Protein AF-A0A7S2WAG0-F1 (afdb_monomer_lite)

Radius of gyration: 25.62 Å; chains: 1; bounding box: 73×58×68 Å

Secondary structure (DSSP, 8-state):
------------PEEEETTS---PPP---------------PPPPPPPPPPP--------------------HHHHHHHHHHHHHHHHHHGGGTSTTSHHHHHHHHHHHHHHHHHH---TTSHHHHHHHHHHT-TTS----EEETTEEEEEE--SS-SS-EEEEE-HHHHHTSS--PEEEEEHHHHHHHHT--EEEEEEEE--SSSHHHHTEEEEEEEETT-S-EEEEEEETTTTEEPPGGGT--EEEEES-EEEEEETTEEEEE---STTSB-TTSSB-

Organism: NCBI:txid1034831

InterPro domains:
  IPR004106 Peptidase S9, N-terminal domain superfamily [SSF50993] (89-276)
  IPR023302 Peptidase S9A, N-terminal domain [PF02897] (90-236)
  IPR029058 Alpha/Beta hydrolase fold [G3DSA:3.40.50.1820] (90-135)
  IPR051167 Prolyl oligopeptidase and macrocyclase [PTHR42881] (88-278)

Sequence (280 aa):
SGTMRLLQASLVFQAVRRGAPLVARAQERTRRGWGSLPTAAGCAVLSAAALTYPGSGATSLAAGASSDGDRSEGDKRKLREGWMQRQGEHSWLEDVLGDRALSWVKSENSRTTSALGNPEGTPLYNRILSILTSKDKIPHIRKIGEKYYNFWQDETNPRGLIRRCTLESYRVGHPDWETVLDLDALGKAEGESWVYKGQVNLDDGTPEGQNRTLLLLSRGGADATVAREFNYASNSFIKPESGGFVVPEAKTRVTWRDKDTLVLGTDMGNGTLTDSGTYA

Structure (mmCIF, N/CA/C/O backbone):
data_AF-A0A7S2WAG0-F1
#
_entry.id   AF-A0A7S2WAG0-F1
#
loop_
_atom_site.group_PDB
_atom_site.id
_atom_site.type_symbol
_atom_site.label_atom_id
_atom_site.label_alt_id
_atom_site.label_comp_id
_atom_site.label_asym_id
_atom_site.label_entity_id
_atom_site.label_seq_id
_atom_site.pdbx_PDB_ins_code
_atom_site.Cartn_x
_atom_site.Cartn_y
_atom_site.Cartn_z
_atom_site.occupancy
_atom_site.B_iso_or_equiv
_atom_site.auth_seq_id
_atom_site.auth_comp_id
_atom_site.auth_asym_id
_atom_site.auth_atom_id
_atom_site.pdbx_PDB_model_num
ATOM 1 N N . SER A 1 1 ? -46.582 -4.475 -31.302 1.00 34.03 1 SER A N 1
ATOM 2 C CA . SER A 1 1 ? -46.279 -4.563 -29.863 1.00 34.03 1 SER A CA 1
ATOM 3 C C . SER A 1 1 ? -44.960 -5.302 -29.719 1.00 34.03 1 SER A C 1
ATOM 5 O O . SER A 1 1 ? -44.943 -6.521 -29.807 1.00 34.03 1 SER A O 1
ATOM 7 N N . GLY A 1 2 ? -43.843 -4.572 -29.702 1.00 29.59 2 GLY A N 1
ATOM 8 C CA . GLY A 1 2 ? -42.493 -5.138 -29.703 1.00 29.59 2 GLY A CA 1
ATOM 9 C C . GLY A 1 2 ? -41.694 -4.481 -28.593 1.00 29.59 2 GLY A C 1
ATOM 10 O O . GLY A 1 2 ? -41.314 -3.321 -28.703 1.00 29.59 2 GLY A O 1
ATOM 11 N N . THR A 1 3 ? -41.542 -5.199 -27.490 1.00 30.30 3 THR A N 1
ATOM 12 C CA . THR A 1 3 ? -40.913 -4.744 -26.254 1.00 30.30 3 THR A CA 1
ATOM 13 C C . THR A 1 3 ? -39.414 -4.555 -26.487 1.00 30.30 3 THR A C 1
ATOM 15 O O . THR A 1 3 ? -38.673 -5.524 -26.639 1.00 30.30 3 THR A O 1
ATOM 18 N N . MET A 1 4 ? -38.964 -3.301 -26.536 1.00 26.08 4 MET A N 1
ATOM 19 C CA . MET A 1 4 ? -37.550 -2.944 -26.612 1.00 26.08 4 MET A CA 1
ATOM 20 C C . MET A 1 4 ? -36.905 -3.263 -25.256 1.00 26.08 4 MET A C 1
ATOM 22 O O . MET A 1 4 ? -37.126 -2.559 -24.272 1.00 26.08 4 MET A O 1
ATOM 26 N N . ARG A 1 5 ? -36.158 -4.371 -25.172 1.00 29.83 5 ARG A N 1
ATOM 27 C CA . ARG A 1 5 ? -35.322 -4.675 -24.003 1.00 29.83 5 ARG A CA 1
ATOM 28 C C . ARG A 1 5 ? -34.149 -3.698 -23.993 1.00 29.83 5 ARG A C 1
ATOM 30 O O . ARG A 1 5 ? -33.213 -3.842 -24.771 1.00 29.83 5 ARG A O 1
ATOM 37 N N . LEU A 1 6 ? -34.221 -2.706 -23.111 1.00 28.30 6 LEU A N 1
ATOM 38 C CA . LEU A 1 6 ? -33.071 -1.918 -22.681 1.00 28.30 6 LEU A CA 1
ATOM 39 C C . LEU A 1 6 ? -32.036 -2.871 -22.067 1.00 28.30 6 LEU A C 1
ATOM 41 O O . LEU A 1 6 ? -32.306 -3.509 -21.051 1.00 28.30 6 LEU A O 1
ATOM 45 N N . LEU A 1 7 ? -30.860 -2.974 -22.688 1.00 29.36 7 LEU A N 1
ATOM 46 C CA . LEU A 1 7 ? -29.660 -3.508 -22.047 1.00 29.36 7 LEU A CA 1
ATOM 47 C C . LEU A 1 7 ? -29.258 -2.515 -20.949 1.00 29.36 7 LEU A C 1
ATOM 49 O O . LEU A 1 7 ? -28.539 -1.551 -21.197 1.00 29.36 7 LEU A O 1
ATOM 53 N N . GLN A 1 8 ? -29.774 -2.715 -19.737 1.00 27.09 8 GLN A N 1
ATOM 54 C CA . GLN A 1 8 ? -29.157 -2.139 -18.549 1.00 27.09 8 GLN A CA 1
ATOM 55 C C . GLN A 1 8 ? -27.794 -2.814 -18.384 1.00 27.09 8 GLN A C 1
ATOM 57 O O . GLN A 1 8 ? -27.724 -3.994 -18.045 1.00 27.09 8 GLN A O 1
ATOM 62 N N . ALA A 1 9 ? -26.711 -2.072 -18.610 1.00 31.94 9 ALA A N 1
ATOM 63 C CA . ALA A 1 9 ? -25.443 -2.379 -17.967 1.00 31.94 9 ALA A CA 1
ATOM 64 C C . ALA A 1 9 ? -25.656 -2.144 -16.464 1.00 31.94 9 ALA A C 1
ATOM 66 O O . ALA A 1 9 ? -25.599 -1.019 -15.970 1.00 31.94 9 ALA A O 1
ATOM 67 N N . SER A 1 10 ? -26.071 -3.189 -15.753 1.00 34.41 10 SER A N 1
ATOM 68 C CA . SER A 1 10 ? -26.156 -3.162 -14.301 1.00 34.41 10 SER A CA 1
ATOM 69 C C . SER A 1 10 ? -24.733 -3.207 -13.756 1.00 34.41 10 SER A C 1
ATOM 71 O O . SER A 1 10 ? -24.088 -4.242 -13.886 1.00 34.41 10 SER A O 1
ATOM 73 N N . LEU A 1 11 ? -24.260 -2.121 -13.131 1.00 43.62 11 LEU A N 1
ATOM 74 C CA . LEU A 1 11 ? -23.075 -2.187 -12.273 1.00 43.62 11 LEU A CA 1
ATOM 75 C C . LEU A 1 11 ? -23.330 -3.260 -11.209 1.00 43.62 11 LEU A C 1
ATOM 77 O O . LEU A 1 11 ? -24.197 -3.092 -10.343 1.00 43.62 11 LEU A O 1
ATOM 81 N N . VAL A 1 12 ? -22.599 -4.369 -11.274 1.00 55.50 12 VAL A N 1
ATOM 82 C CA . VAL A 1 12 ? -22.728 -5.452 -10.295 1.00 55.50 12 VAL A CA 1
ATOM 83 C C . VAL A 1 12 ? -21.828 -5.125 -9.107 1.00 55.50 12 VAL A C 1
ATOM 85 O O . VAL A 1 12 ? -20.688 -5.570 -9.020 1.00 55.50 12 VAL A O 1
ATOM 88 N N . PHE A 1 13 ? -22.337 -4.320 -8.175 1.00 64.31 13 PHE A N 1
ATOM 89 C CA . PHE A 1 13 ? -21.729 -4.191 -6.852 1.00 64.31 13 PHE A CA 1
ATOM 90 C C . PHE A 1 13 ? -22.223 -5.316 -5.947 1.00 64.31 13 PHE A C 1
ATOM 92 O O . PHE A 1 13 ? -23.428 -5.469 -5.734 1.00 64.31 13 PHE A O 1
ATOM 99 N N . GLN A 1 14 ? -21.299 -6.078 -5.366 1.00 77.88 14 GLN A N 1
ATOM 100 C CA . GLN A 1 14 ? -21.629 -7.102 -4.383 1.00 77.88 14 GLN A CA 1
ATOM 101 C C . GLN A 1 14 ? -21.400 -6.576 -2.968 1.00 77.88 14 GLN A C 1
ATOM 103 O O . GLN A 1 14 ? -20.334 -6.049 -2.651 1.00 77.88 14 GLN A O 1
ATOM 108 N N . ALA A 1 15 ? -22.393 -6.768 -2.100 1.00 85.19 15 ALA A N 1
ATOM 109 C CA . ALA A 1 15 ? -22.209 -6.632 -0.664 1.00 85.19 15 ALA A CA 1
ATOM 110 C C . ALA A 1 15 ? -21.674 -7.954 -0.096 1.00 85.19 15 ALA A C 1
ATOM 112 O O . ALA A 1 15 ? -22.325 -8.993 -0.226 1.00 85.19 15 ALA A O 1
ATOM 113 N N . VAL A 1 16 ? -20.509 -7.923 0.543 1.00 86.50 16 VAL A N 1
ATOM 114 C CA . VAL A 1 16 ? -19.889 -9.088 1.177 1.00 86.50 16 VAL A CA 1
ATOM 115 C C . VAL A 1 16 ? -19.847 -8.884 2.675 1.00 86.50 16 VAL A C 1
ATOM 117 O O . VAL A 1 16 ? -19.268 -7.915 3.162 1.00 86.50 16 VAL A O 1
ATOM 120 N N . ARG A 1 17 ? -20.470 -9.813 3.401 1.00 88.31 17 ARG A N 1
ATOM 121 C CA . ARG A 1 17 ? -20.479 -9.811 4.861 1.00 88.31 17 ARG A CA 1
ATOM 122 C C . ARG A 1 17 ? -19.249 -10.503 5.429 1.00 88.31 17 ARG A C 1
ATOM 124 O O . ARG A 1 17 ? -18.710 -11.435 4.835 1.00 88.31 17 ARG A O 1
ATOM 131 N N . ARG A 1 18 ? -18.843 -10.074 6.615 1.00 89.06 18 ARG A N 1
ATOM 132 C CA . ARG A 1 18 ? -17.763 -10.668 7.392 1.00 89.06 18 ARG A CA 1
ATOM 133 C C . ARG A 1 18 ? -18.031 -12.155 7.625 1.00 89.06 18 ARG A C 1
ATOM 135 O O . ARG A 1 18 ? -19.150 -12.544 7.952 1.00 89.06 18 ARG A O 1
ATOM 142 N N . GLY A 1 19 ? -17.007 -12.979 7.422 1.00 79.06 19 GLY A N 1
ATOM 143 C CA . GLY A 1 19 ? -17.105 -14.438 7.530 1.00 79.06 19 GLY A CA 1
ATOM 144 C C . GLY A 1 19 ? -17.792 -15.133 6.347 1.00 79.06 19 GLY A C 1
ATOM 145 O O . GLY A 1 19 ? -17.765 -16.359 6.283 1.00 79.06 19 GLY A O 1
ATOM 146 N N . ALA A 1 20 ? -18.370 -14.395 5.392 1.00 77.06 20 ALA A N 1
ATOM 147 C CA . ALA A 1 20 ? -18.815 -14.987 4.136 1.00 77.06 20 ALA A CA 1
ATOM 148 C C . ALA A 1 20 ? -17.607 -15.214 3.208 1.00 77.06 20 ALA A C 1
ATOM 150 O O . ALA A 1 20 ? -16.701 -14.376 3.167 1.00 77.06 20 ALA A O 1
ATOM 151 N N . PRO A 1 21 ? -17.583 -16.312 2.433 1.00 66.12 21 PRO A N 1
ATOM 152 C CA . PRO A 1 21 ? -16.543 -16.516 1.438 1.00 66.12 21 PRO A CA 1
ATOM 153 C C . PRO A 1 21 ? -16.622 -15.416 0.375 1.00 66.12 21 PRO A C 1
ATOM 155 O O . PRO A 1 21 ? -17.681 -15.158 -0.203 1.00 66.12 21 PRO A O 1
ATOM 158 N N . LEU A 1 22 ? -15.488 -14.772 0.104 1.00 64.50 22 LEU A N 1
ATOM 159 C CA . LEU A 1 22 ? -15.350 -13.866 -1.030 1.00 64.50 22 LEU A CA 1
ATOM 160 C C . LEU A 1 22 ? -15.348 -14.702 -2.310 1.00 64.50 22 LEU A C 1
ATOM 162 O O . LEU A 1 22 ? -14.379 -15.396 -2.604 1.00 64.50 22 LEU A O 1
ATOM 166 N N . VAL A 1 23 ? -16.430 -14.625 -3.085 1.00 52.06 23 VAL A N 1
ATOM 167 C CA . VAL A 1 23 ? -16.501 -15.212 -4.433 1.00 52.06 23 VAL A CA 1
ATOM 168 C C . VAL A 1 23 ? -15.834 -14.256 -5.427 1.00 52.06 23 VAL A C 1
ATOM 170 O O . VAL A 1 23 ? -16.432 -13.849 -6.409 1.00 52.06 23 VAL A O 1
ATOM 173 N N . ALA A 1 24 ? -14.601 -13.842 -5.149 1.00 49.69 24 ALA A N 1
ATOM 174 C CA . ALA A 1 24 ? -13.773 -13.140 -6.118 1.00 49.69 24 ALA A CA 1
ATOM 175 C C . ALA A 1 24 ? -12.804 -14.174 -6.685 1.00 49.69 24 ALA A C 1
ATOM 177 O O . ALA A 1 24 ? -12.007 -14.752 -5.939 1.00 49.69 24 ALA A O 1
ATOM 178 N N . ARG A 1 25 ? -12.884 -14.460 -7.989 1.00 43.75 25 ARG A N 1
ATOM 179 C CA . ARG A 1 25 ? -11.814 -15.234 -8.617 1.00 43.75 25 ARG A CA 1
ATOM 180 C C . ARG A 1 25 ? -10.606 -14.315 -8.704 1.00 43.75 25 ARG A C 1
ATOM 182 O O . ARG A 1 25 ? -10.672 -13.264 -9.331 1.00 43.75 25 ARG A O 1
ATOM 189 N N . ALA A 1 26 ? -9.509 -14.720 -8.068 1.00 38.25 26 ALA A N 1
ATOM 190 C CA . ALA A 1 26 ? -8.208 -14.155 -8.387 1.00 38.25 26 ALA A CA 1
ATOM 191 C C . ALA A 1 26 ? -8.020 -14.235 -9.909 1.00 38.25 26 ALA A C 1
ATOM 193 O O . ALA A 1 26 ? -8.425 -15.233 -10.518 1.00 38.25 26 ALA A O 1
ATOM 194 N N . GLN A 1 27 ? -7.409 -13.221 -10.525 1.00 40.91 27 GLN A N 1
ATOM 195 C CA . GLN A 1 27 ? -6.919 -13.363 -11.895 1.00 40.91 27 GLN A CA 1
ATOM 196 C C . GLN A 1 27 ? -5.794 -14.406 -11.909 1.00 40.91 27 GLN A C 1
ATOM 198 O O . GLN A 1 27 ? -4.607 -14.093 -11.889 1.00 40.91 27 GLN A O 1
ATOM 203 N N . GLU A 1 28 ? -6.166 -15.680 -11.924 1.00 31.55 28 GLU A N 1
ATOM 204 C CA . GLU A 1 28 ? -5.253 -16.786 -12.133 1.00 31.55 28 GLU A CA 1
ATOM 205 C C . GLU A 1 28 ? -4.832 -16.723 -13.604 1.00 31.55 28 GLU A C 1
ATOM 207 O O . GLU A 1 28 ? -5.572 -17.120 -14.507 1.00 31.55 28 GLU A O 1
ATOM 212 N N . ARG A 1 29 ? -3.643 -16.173 -13.883 1.00 39.31 29 ARG A N 1
ATOM 213 C CA . ARG A 1 29 ? -3.033 -16.289 -15.215 1.00 39.31 29 ARG A CA 1
ATOM 214 C C . ARG A 1 29 ? -2.616 -17.739 -15.443 1.00 39.31 29 ARG A C 1
ATOM 216 O O . ARG A 1 29 ? -1.447 -18.085 -15.333 1.00 39.31 29 ARG A O 1
ATOM 223 N N . THR A 1 30 ? -3.571 -18.584 -15.823 1.00 31.52 30 THR A N 1
ATOM 224 C CA . THR A 1 30 ? -3.296 -19.851 -16.502 1.00 31.52 30 THR A CA 1
ATOM 225 C C . THR A 1 30 ? -4.192 -20.049 -17.729 1.00 31.52 30 THR A C 1
ATOM 227 O O . THR A 1 30 ? -5.379 -20.347 -17.656 1.00 31.52 30 THR A O 1
ATOM 230 N N . ARG A 1 31 ? -3.539 -19.912 -18.893 1.00 37.34 31 ARG A N 1
ATOM 231 C CA . ARG A 1 31 ? -3.722 -20.689 -20.130 1.00 37.34 31 ARG A CA 1
ATOM 232 C C . ARG A 1 31 ? -5.159 -20.957 -20.597 1.00 37.34 31 ARG A C 1
ATOM 234 O O . ARG A 1 31 ? -5.594 -22.103 -20.560 1.00 37.34 31 ARG A O 1
ATOM 241 N N . ARG A 1 32 ? -5.824 -19.980 -21.219 1.00 28.66 32 ARG A N 1
ATOM 242 C CA . ARG A 1 32 ? -6.694 -20.263 -22.379 1.00 28.66 32 ARG A CA 1
ATOM 243 C C . ARG A 1 32 ? -6.529 -19.155 -23.405 1.00 28.66 32 ARG A C 1
ATOM 245 O O . ARG A 1 32 ? -6.807 -17.995 -23.122 1.00 28.66 32 ARG A O 1
ATOM 252 N N . GLY A 1 33 ? -5.995 -19.537 -24.565 1.00 27.92 33 GLY A N 1
ATOM 253 C CA . GLY A 1 33 ? -5.843 -18.655 -25.710 1.00 27.92 33 GLY A CA 1
ATOM 254 C C . GLY A 1 33 ? -7.185 -18.050 -26.096 1.00 27.92 33 GLY A C 1
ATOM 255 O O . GLY A 1 33 ? -8.224 -18.707 -25.995 1.00 27.92 33 GLY A O 1
ATOM 256 N N . TRP A 1 34 ? -7.146 -16.793 -26.521 1.00 27.44 34 TRP A N 1
ATOM 257 C CA . TRP A 1 34 ? -8.284 -16.140 -27.144 1.00 27.44 34 TRP A CA 1
ATOM 258 C C . TRP A 1 34 ? -8.527 -16.817 -28.492 1.00 27.44 34 TRP A C 1
ATOM 260 O O . TRP A 1 34 ? -7.907 -16.502 -29.503 1.00 27.44 34 TRP A O 1
ATOM 270 N N . GLY A 1 35 ? -9.384 -17.836 -28.463 1.00 25.11 35 GLY A N 1
ATOM 271 C CA . GLY A 1 35 ? -9.986 -18.409 -29.650 1.00 25.11 35 GLY A CA 1
ATOM 272 C C . GLY A 1 35 ? -10.915 -17.375 -30.269 1.00 25.11 35 GLY A C 1
ATOM 273 O O . GLY A 1 35 ? -11.775 -16.813 -29.594 1.00 25.11 35 GLY A O 1
ATOM 274 N N . SER A 1 36 ? -10.692 -17.128 -31.552 1.00 33.41 36 SER A N 1
ATOM 275 C CA . SER A 1 36 ? -11.548 -16.375 -32.461 1.00 33.41 36 SER A CA 1
ATOM 276 C C . SER A 1 36 ? -13.028 -16.741 -32.325 1.00 33.41 36 SER A C 1
ATOM 278 O O . SER A 1 36 ? -13.329 -17.916 -32.123 1.00 33.41 36 SER A O 1
ATOM 280 N N . LEU A 1 37 ? -13.925 -15.750 -32.491 1.00 26.42 37 LEU A N 1
ATOM 281 C CA . LEU A 1 37 ? -15.255 -15.815 -33.147 1.00 26.42 37 LEU A CA 1
ATOM 282 C C . LEU A 1 37 ? -16.000 -14.446 -33.030 1.00 26.42 37 LEU A C 1
ATOM 284 O O . LEU A 1 37 ? -15.500 -13.569 -32.331 1.00 26.42 37 LEU A O 1
ATOM 288 N N . PRO A 1 38 ? -17.071 -14.155 -33.809 1.00 29.88 38 PRO A N 1
ATOM 289 C CA . PRO A 1 38 ? -17.001 -13.282 -34.979 1.00 29.88 38 PRO A CA 1
ATOM 290 C C . PRO A 1 38 ? -17.773 -11.944 -34.861 1.00 29.88 38 PRO A C 1
ATOM 292 O O . PRO A 1 38 ? -18.520 -11.679 -33.929 1.00 29.88 38 PRO A O 1
ATOM 295 N N . THR A 1 39 ? -17.560 -11.129 -35.892 1.00 31.19 39 THR A N 1
ATOM 296 C CA . THR A 1 39 ? -18.168 -9.856 -36.322 1.00 31.19 39 THR A CA 1
ATOM 297 C C . THR A 1 39 ? -19.587 -9.453 -35.874 1.00 31.19 39 THR A C 1
ATOM 299 O O . THR A 1 39 ? -20.535 -10.221 -35.992 1.00 31.19 39 THR A O 1
ATOM 302 N N . ALA A 1 40 ? -19.688 -8.126 -35.674 1.00 30.09 40 ALA A N 1
ATOM 303 C CA . ALA A 1 40 ? -20.786 -7.193 -35.988 1.00 30.09 40 ALA A CA 1
ATOM 304 C C . ALA A 1 40 ? -21.857 -6.890 -34.918 1.00 30.09 40 ALA A C 1
ATOM 306 O O . ALA A 1 40 ? -22.806 -7.641 -34.733 1.00 30.09 40 ALA A O 1
ATOM 307 N N . ALA A 1 41 ? -21.793 -5.671 -34.363 1.00 26.47 41 ALA A N 1
ATOM 308 C CA . ALA A 1 41 ? -22.961 -4.837 -34.055 1.00 26.47 41 ALA A CA 1
ATOM 309 C C . ALA A 1 41 ? -22.527 -3.358 -33.971 1.00 26.47 41 ALA A C 1
ATOM 311 O O . ALA A 1 41 ? -21.591 -3.020 -33.252 1.00 26.47 41 ALA A O 1
ATOM 312 N N . GLY A 1 42 ? -23.159 -2.493 -34.769 1.00 25.92 42 GLY A N 1
ATOM 313 C CA . GLY A 1 42 ? -22.841 -1.068 -34.874 1.00 25.92 42 GLY A CA 1
ATOM 314 C C . GLY A 1 42 ? -23.320 -0.246 -33.674 1.00 25.92 42 GLY A C 1
ATOM 315 O O . GLY A 1 42 ? -24.411 -0.468 -33.153 1.00 25.92 42 GLY A O 1
ATOM 316 N N . CYS A 1 43 ? -22.516 0.740 -33.272 1.00 23.03 43 CYS A N 1
ATOM 317 C CA . CYS A 1 43 ? -22.883 1.750 -32.280 1.00 23.03 43 CYS A CA 1
ATOM 318 C C . CYS A 1 43 ? -23.691 2.880 -32.934 1.00 23.03 43 CYS A C 1
ATOM 320 O O . CYS A 1 43 ? -23.191 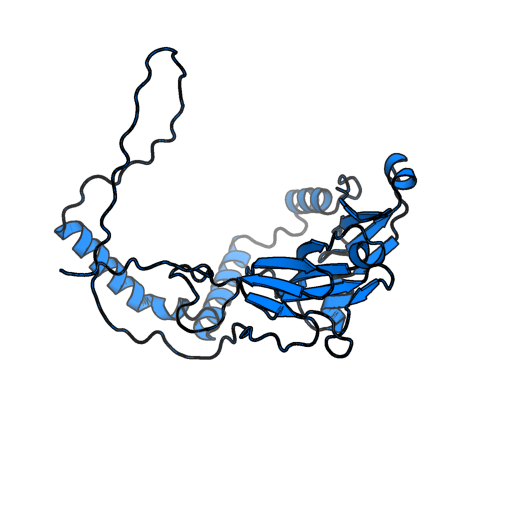3.575 -33.818 1.00 23.03 43 CYS A O 1
ATOM 322 N N . ALA A 1 44 ? -24.921 3.092 -32.464 1.00 24.73 44 ALA A N 1
ATOM 323 C CA . ALA A 1 44 ? -25.711 4.288 -32.740 1.00 24.73 44 ALA A CA 1
ATOM 324 C C . ALA A 1 44 ? -25.405 5.362 -31.681 1.00 24.73 44 ALA A C 1
ATOM 326 O O . ALA A 1 44 ? -25.494 5.098 -30.483 1.00 24.73 44 ALA A O 1
ATOM 327 N N . VAL A 1 45 ? -25.049 6.571 -32.120 1.00 27.05 45 VAL A N 1
ATOM 328 C CA . VAL A 1 45 ? -24.817 7.736 -31.251 1.00 27.05 45 VAL A CA 1
ATOM 329 C C . VAL A 1 45 ? -26.132 8.505 -31.095 1.00 27.05 45 VAL A C 1
ATOM 331 O O . VAL A 1 45 ? -26.717 8.942 -32.083 1.00 27.05 45 VAL A O 1
ATOM 334 N N . LEU A 1 46 ? -26.595 8.673 -29.854 1.00 23.34 46 LEU A N 1
ATOM 335 C CA . LEU A 1 46 ? -27.714 9.548 -29.489 1.00 23.34 46 LEU A CA 1
ATOM 336 C C . LEU A 1 46 ? -27.229 11.004 -29.405 1.00 23.34 46 LEU A C 1
ATOM 338 O O . LEU A 1 46 ? -26.336 11.322 -28.622 1.00 23.34 46 LEU A O 1
ATOM 342 N N . SER A 1 47 ? -27.828 11.893 -30.199 1.00 25.73 47 SER A N 1
ATOM 343 C CA . SER A 1 47 ? -27.613 13.343 -30.132 1.00 25.73 47 SER A CA 1
ATOM 344 C C . SER A 1 47 ? -28.368 13.961 -28.950 1.00 25.73 47 SER A C 1
ATOM 346 O O . SER A 1 47 ? -29.572 13.755 -28.811 1.00 25.73 47 SER A O 1
ATOM 348 N N . ALA A 1 48 ? -27.683 14.763 -28.130 1.00 28.02 48 ALA A N 1
ATOM 349 C CA . ALA A 1 48 ? -28.306 15.618 -27.120 1.00 28.02 48 ALA A CA 1
ATOM 350 C C . ALA A 1 48 ? -28.491 17.042 -27.675 1.00 28.02 48 ALA A C 1
ATOM 352 O O . ALA A 1 48 ? -27.547 17.645 -28.185 1.00 28.02 48 ALA A O 1
ATOM 353 N N . ALA A 1 49 ? -29.715 17.563 -27.583 1.00 28.53 49 ALA A N 1
ATOM 354 C CA . ALA A 1 49 ? -30.082 18.917 -27.986 1.00 28.53 49 ALA A CA 1
ATOM 355 C C . ALA A 1 49 ? -29.568 19.958 -26.974 1.00 28.53 49 ALA A C 1
ATOM 357 O O . ALA A 1 49 ? -29.775 19.811 -25.769 1.00 28.53 49 ALA A O 1
ATOM 358 N N . ALA A 1 50 ? -28.922 21.017 -27.467 1.00 30.28 50 ALA A N 1
ATOM 359 C CA . ALA A 1 50 ? -28.466 22.150 -26.666 1.00 30.28 50 ALA A CA 1
ATOM 360 C C . ALA A 1 50 ? -29.554 23.235 -26.566 1.00 30.28 50 ALA A C 1
ATOM 362 O O . ALA A 1 50 ? -30.108 23.665 -27.576 1.00 30.28 50 ALA A O 1
ATOM 363 N N . LEU A 1 51 ? -29.818 23.709 -25.345 1.00 29.12 51 LEU A N 1
ATOM 364 C CA . LEU A 1 51 ? -30.511 24.970 -25.071 1.00 29.12 51 LEU A CA 1
ATOM 365 C C . LEU A 1 51 ? -29.491 26.115 -25.158 1.00 29.12 51 LEU A C 1
ATOM 367 O O . LEU A 1 51 ? -28.520 26.144 -24.405 1.00 29.12 51 LEU A O 1
ATOM 371 N N . THR A 1 52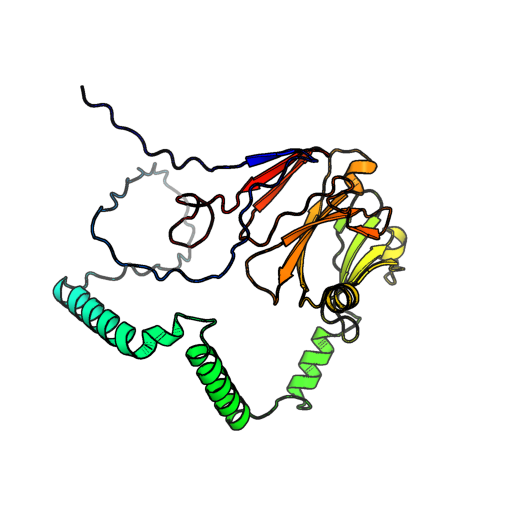 ? -29.701 27.056 -26.076 1.00 31.59 52 THR A N 1
ATOM 372 C CA . THR A 1 52 ? -28.897 28.279 -26.223 1.00 31.59 52 THR A CA 1
ATOM 373 C C . THR A 1 52 ? -29.393 29.400 -25.311 1.00 31.59 52 THR A C 1
ATOM 375 O O . THR A 1 52 ? -30.581 29.718 -25.326 1.00 31.59 52 THR A O 1
ATOM 378 N N . TYR A 1 53 ? -28.468 30.069 -24.614 1.00 25.42 53 TYR A N 1
ATOM 379 C CA . TYR A 1 53 ? -28.668 31.406 -24.043 1.00 25.42 53 TYR A CA 1
ATOM 380 C C . TYR A 1 53 ? -27.515 32.327 -24.491 1.00 25.42 53 TYR A C 1
ATOM 382 O O . TYR A 1 53 ? -26.357 31.910 -24.399 1.00 25.42 53 TYR A O 1
ATOM 390 N N . PRO A 1 54 ? -27.783 33.538 -25.017 1.00 32.09 54 PRO A N 1
ATOM 391 C CA . PRO A 1 54 ? -26.757 34.391 -25.604 1.00 32.09 54 PRO A CA 1
ATOM 392 C C . PRO A 1 54 ? -26.190 35.393 -24.588 1.00 32.09 54 PRO A C 1
ATOM 394 O O . PRO A 1 54 ? -26.935 36.008 -23.830 1.00 32.09 54 PRO A O 1
ATOM 397 N N . GLY A 1 55 ? -24.876 35.627 -24.651 1.00 33.88 55 GLY A N 1
ATOM 398 C CA . GLY A 1 55 ? -24.262 36.860 -24.145 1.00 33.88 55 GLY A CA 1
ATOM 399 C C . GLY A 1 55 ? -23.274 36.694 -22.993 1.00 33.88 55 GLY A C 1
ATOM 400 O O . GLY A 1 55 ? -23.619 36.898 -21.836 1.00 33.88 55 GLY A O 1
ATOM 401 N N . SER A 1 56 ? -22.019 36.383 -23.318 1.00 32.59 56 SER A N 1
ATOM 402 C CA . SER A 1 56 ? -20.798 36.993 -22.752 1.00 32.59 56 SER A CA 1
ATOM 403 C C . SER A 1 56 ? -19.583 36.226 -23.278 1.00 32.59 56 SER A C 1
ATOM 405 O O . SER A 1 56 ? -19.516 35.002 -23.213 1.00 32.59 56 SER A O 1
ATOM 407 N N . GLY A 1 57 ? -18.652 36.952 -23.897 1.00 43.22 57 GLY A N 1
ATOM 408 C CA . GLY A 1 57 ? -17.465 36.381 -24.521 1.00 43.22 57 GLY A CA 1
ATOM 409 C C . GLY A 1 57 ? -16.513 35.797 -23.483 1.00 43.22 57 GLY A C 1
ATOM 410 O O . GLY A 1 57 ? -15.934 36.531 -22.689 1.00 43.22 57 GLY A O 1
ATOM 411 N N . ALA A 1 58 ? -16.319 34.483 -23.539 1.00 32.53 58 ALA A N 1
ATOM 412 C CA . ALA A 1 58 ? -15.204 33.797 -22.910 1.00 32.53 58 ALA A CA 1
ATOM 413 C C . ALA A 1 58 ? -14.419 33.078 -24.011 1.00 32.53 58 ALA A C 1
ATOM 415 O O . ALA A 1 58 ? -14.918 32.159 -24.659 1.00 32.53 58 ALA A O 1
ATOM 416 N N . THR A 1 59 ? -13.184 33.515 -24.245 1.00 32.56 59 THR A N 1
ATOM 417 C CA . THR A 1 59 ? -12.191 32.777 -25.027 1.00 32.56 59 THR A CA 1
ATOM 418 C C . THR A 1 59 ? -11.887 31.458 -24.323 1.00 32.56 59 THR A C 1
ATOM 420 O O . THR A 1 59 ? -11.077 31.412 -23.399 1.00 32.56 59 THR A O 1
ATOM 423 N N . SER A 1 60 ? -12.537 30.378 -24.754 1.00 30.12 60 SER A N 1
ATOM 424 C CA . SER A 1 60 ? -12.129 29.016 -24.423 1.00 30.12 60 SER A CA 1
ATOM 425 C C . SER A 1 60 ? -11.025 28.582 -25.387 1.00 30.12 60 SER A C 1
ATOM 427 O O . SER A 1 60 ? -11.272 28.407 -26.582 1.00 30.12 60 SER A O 1
ATOM 429 N N . LEU A 1 61 ? -9.819 28.357 -24.871 1.00 29.48 61 LEU A N 1
ATOM 430 C CA . LEU A 1 61 ? -8.844 27.471 -25.505 1.00 29.48 61 LEU A CA 1
ATOM 431 C C . LEU A 1 61 ? -9.407 26.044 -25.434 1.00 29.48 61 LEU A C 1
ATOM 433 O O . LEU A 1 61 ? -9.140 25.295 -24.499 1.00 29.48 61 LEU A O 1
ATOM 437 N N . ALA A 1 62 ? -10.251 25.694 -26.403 1.00 29.31 62 ALA A N 1
ATOM 438 C CA . ALA A 1 62 ? -10.637 24.317 -26.640 1.00 29.31 62 ALA A CA 1
ATOM 439 C C . ALA A 1 62 ? -9.444 23.617 -27.296 1.00 29.31 62 ALA A C 1
ATOM 441 O O . ALA A 1 62 ? -9.038 23.965 -28.405 1.00 29.31 62 ALA A O 1
ATOM 442 N N . ALA A 1 63 ? -8.871 22.639 -26.595 1.00 29.34 63 ALA A N 1
ATOM 443 C CA . ALA A 1 63 ? -8.007 21.649 -27.210 1.00 29.34 63 ALA A CA 1
ATOM 444 C C . ALA A 1 63 ? -8.803 20.989 -28.344 1.00 29.34 63 ALA A C 1
ATOM 446 O O . ALA A 1 63 ? -9.776 20.275 -28.101 1.00 29.34 63 ALA A O 1
ATOM 447 N N . GLY A 1 64 ? -8.432 21.297 -29.586 1.00 27.23 64 GLY A N 1
ATOM 448 C CA . GLY A 1 64 ? -9.017 20.676 -30.760 1.00 27.23 64 GLY A CA 1
ATOM 449 C C . GLY A 1 64 ? -8.704 19.187 -30.738 1.00 27.23 64 GLY A C 1
ATOM 450 O O . GLY A 1 64 ? -7.615 18.772 -31.125 1.00 27.23 64 GLY A O 1
ATOM 451 N N . ALA A 1 65 ? -9.665 18.376 -30.302 1.00 32.41 65 ALA A N 1
ATOM 452 C CA . ALA A 1 65 ? -9.751 17.002 -30.752 1.00 32.41 65 ALA A CA 1
ATOM 453 C C . ALA A 1 65 ? -9.953 17.071 -32.269 1.00 32.41 65 ALA A C 1
ATOM 455 O O . ALA A 1 65 ? -11.053 17.360 -32.741 1.00 32.41 65 ALA A O 1
ATOM 456 N N . SER A 1 66 ? -8.868 16.910 -33.031 1.00 33.50 66 SER A N 1
ATOM 457 C CA . SER A 1 66 ? -8.987 16.743 -34.475 1.00 33.50 66 SER A CA 1
ATOM 458 C C . SER A 1 66 ? -9.797 15.472 -34.709 1.00 33.50 66 SER A C 1
ATOM 460 O O . SER A 1 66 ? -9.371 14.366 -34.380 1.00 33.50 66 SER A O 1
ATOM 462 N N . SER A 1 67 ? -11.027 15.656 -35.179 1.00 40.25 67 SER A N 1
ATOM 463 C CA . SER A 1 67 ? -11.815 14.589 -35.760 1.00 40.25 67 SER A CA 1
ATOM 464 C C . SER A 1 67 ? -11.020 14.083 -36.954 1.00 40.25 67 SER A C 1
ATOM 466 O O . SER A 1 67 ? -10.727 14.827 -37.888 1.00 40.25 67 SER A O 1
ATOM 468 N N . ASP A 1 68 ? -10.579 12.834 -36.841 1.00 43.12 68 ASP A N 1
ATOM 469 C CA . ASP A 1 68 ? -9.817 12.110 -37.847 1.00 43.12 68 ASP A CA 1
ATOM 470 C C . ASP A 1 68 ? -10.621 12.167 -39.157 1.00 43.12 68 ASP A C 1
ATOM 472 O O . ASP A 1 68 ? -11.671 11.534 -39.302 1.00 43.12 68 ASP A O 1
ATOM 476 N N . GLY A 1 69 ? -10.181 13.048 -40.056 1.00 45.78 69 GLY A N 1
ATOM 477 C CA . GLY A 1 69 ? -10.845 13.340 -41.315 1.00 45.78 69 GLY A CA 1
ATOM 478 C C . GLY A 1 69 ? -10.983 12.080 -42.164 1.00 45.78 69 GLY A C 1
ATOM 479 O O . GLY A 1 69 ? -10.078 11.249 -42.234 1.00 45.78 69 GLY A O 1
ATOM 480 N N . ASP A 1 70 ? -12.153 11.969 -42.778 1.00 56.31 70 ASP A N 1
ATOM 481 C CA . ASP A 1 70 ? -12.652 10.951 -43.699 1.00 56.31 70 ASP A CA 1
ATOM 482 C C . ASP A 1 70 ? -11.577 10.211 -44.531 1.00 56.31 70 ASP A C 1
ATOM 484 O O . ASP A 1 70 ? -11.256 10.577 -45.661 1.00 56.31 70 ASP A O 1
ATOM 488 N N . ARG A 1 71 ? -10.994 9.136 -43.975 1.00 64.38 71 ARG A N 1
ATOM 489 C CA . ARG A 1 71 ? -10.203 8.172 -44.760 1.00 64.38 71 ARG A CA 1
ATOM 490 C C . ARG A 1 71 ? -11.152 7.260 -45.531 1.00 64.38 71 ARG A C 1
ATOM 492 O O . ARG A 1 71 ? -12.071 6.689 -44.930 1.00 64.38 71 ARG A O 1
ATOM 499 N N . SER A 1 72 ? -10.874 7.059 -46.821 1.00 74.44 72 SER A N 1
ATOM 500 C CA . SER A 1 72 ? -11.653 6.156 -47.669 1.00 74.44 72 SER A CA 1
ATOM 501 C C . SER A 1 72 ? -11.687 4.739 -47.079 1.00 74.44 72 SER A C 1
ATOM 503 O O . SER A 1 72 ? -10.739 4.289 -46.428 1.00 74.44 72 SER A O 1
ATOM 505 N N . GLU A 1 73 ? -12.770 3.996 -47.313 1.00 73.62 73 GLU A N 1
ATOM 506 C CA . GLU A 1 73 ? -12.898 2.617 -46.814 1.00 73.62 73 GLU A CA 1
ATOM 507 C C . GLU A 1 73 ? -11.777 1.700 -47.351 1.00 73.62 73 GLU A C 1
ATOM 509 O O . GLU A 1 73 ? -11.355 0.748 -46.689 1.00 73.62 73 GLU A O 1
ATOM 514 N N . GLY A 1 74 ? -11.225 2.035 -48.525 1.00 77.56 74 GLY A N 1
ATOM 515 C CA . GLY A 1 74 ? -10.040 1.395 -49.096 1.00 77.56 74 GLY A CA 1
ATOM 516 C C . GLY A 1 74 ? -8.766 1.639 -48.284 1.00 77.56 74 GLY A C 1
ATOM 517 O O . GLY A 1 74 ? -8.004 0.698 -48.061 1.00 77.56 74 GLY A O 1
ATOM 518 N N . ASP A 1 75 ? -8.561 2.855 -47.778 1.00 77.44 75 ASP A N 1
ATOM 519 C CA . ASP A 1 75 ? -7.405 3.192 -46.939 1.00 77.44 75 ASP A CA 1
ATOM 520 C C . ASP A 1 75 ? -7.524 2.567 -45.549 1.00 77.44 75 ASP A C 1
ATOM 522 O O . ASP A 1 75 ? -6.562 1.990 -45.040 1.00 77.44 75 ASP A O 1
ATOM 526 N N . LYS A 1 76 ? -8.727 2.574 -44.962 1.00 75.25 76 LYS A N 1
ATOM 527 C CA . LYS A 1 76 ? -9.006 1.869 -43.698 1.00 75.25 76 LYS A CA 1
ATOM 528 C C . LYS A 1 76 ? -8.774 0.361 -43.828 1.00 75.25 76 LYS A C 1
ATOM 530 O O . LYS A 1 76 ? -8.257 -0.262 -42.902 1.00 75.25 76 LYS A O 1
ATOM 535 N N . ARG A 1 77 ? -9.121 -0.239 -44.972 1.00 77.62 77 ARG A N 1
ATOM 536 C CA . ARG A 1 77 ? -8.865 -1.658 -45.268 1.00 77.62 77 ARG A CA 1
ATOM 537 C C . ARG A 1 77 ? -7.377 -1.967 -45.420 1.00 77.62 77 ARG A C 1
ATOM 539 O O . ARG A 1 77 ? -6.913 -2.876 -44.745 1.00 77.62 77 ARG A O 1
ATOM 546 N N . LYS A 1 78 ? -6.622 -1.180 -46.195 1.00 79.12 78 LYS A N 1
ATOM 547 C CA . LYS A 1 78 ? -5.160 -1.342 -46.312 1.00 79.12 78 LYS A CA 1
ATOM 548 C C . LYS A 1 78 ? -4.449 -1.182 -44.973 1.00 79.12 78 LYS A C 1
ATOM 550 O O . LYS A 1 78 ? -3.537 -1.944 -44.666 1.00 79.12 78 LYS A O 1
ATOM 555 N N . LEU A 1 79 ? -4.889 -0.220 -44.157 1.00 75.75 79 LEU A N 1
ATOM 556 C CA . LEU A 1 79 ? -4.403 -0.081 -42.790 1.00 75.75 79 LEU A CA 1
ATOM 557 C C . LEU A 1 79 ? -4.689 -1.367 -42.011 1.00 75.75 79 LEU A C 1
ATOM 559 O O . LEU A 1 79 ? -3.745 -1.963 -41.506 1.00 75.75 79 LEU A O 1
ATOM 563 N N . ARG A 1 80 ? -5.944 -1.836 -41.953 1.00 77.12 80 ARG A N 1
ATOM 564 C CA . ARG A 1 80 ? -6.314 -3.080 -41.248 1.00 77.12 80 ARG A CA 1
ATOM 565 C C . ARG A 1 80 ? -5.512 -4.296 -41.716 1.00 77.12 80 ARG A C 1
ATOM 567 O O . ARG A 1 80 ? -5.016 -5.030 -40.870 1.00 77.12 80 ARG A O 1
ATOM 574 N N . GLU A 1 81 ? -5.335 -4.484 -43.020 1.00 77.31 81 GLU A N 1
ATOM 575 C CA . GLU A 1 81 ? -4.522 -5.566 -43.595 1.00 77.31 81 GLU A CA 1
ATOM 576 C C . GLU A 1 81 ? -3.051 -5.458 -43.154 1.00 77.31 81 GLU A C 1
ATOM 578 O O . GLU A 1 81 ? -2.484 -6.435 -42.665 1.00 77.31 81 GLU A O 1
ATOM 583 N N . GLY A 1 82 ? -2.456 -4.261 -43.210 1.00 73.94 82 GLY A N 1
ATOM 584 C CA . GLY A 1 82 ? -1.096 -4.015 -42.719 1.00 73.94 82 GLY A CA 1
ATOM 585 C C . GLY A 1 82 ? -0.944 -4.170 -41.199 1.00 73.94 82 GLY A C 1
ATOM 586 O O . GLY A 1 82 ? 0.104 -4.601 -40.720 1.00 73.94 82 GLY A O 1
ATOM 587 N N . TRP A 1 83 ? -1.980 -3.858 -40.412 1.00 68.69 83 TRP A N 1
ATOM 588 C CA . TRP A 1 83 ? -2.018 -4.152 -38.976 1.00 68.69 83 TRP A CA 1
ATOM 589 C C . TRP A 1 83 ? -2.051 -5.663 -38.733 1.00 68.69 83 TRP A C 1
ATOM 591 O O . TRP A 1 83 ? -1.183 -6.160 -38.026 1.00 68.69 83 TRP A O 1
ATOM 601 N N . MET A 1 84 ? -2.958 -6.401 -39.375 1.00 70.25 84 MET A N 1
ATOM 602 C CA . MET A 1 84 ? -3.082 -7.858 -39.221 1.00 70.25 84 MET A CA 1
ATOM 603 C C . MET A 1 84 ? -1.814 -8.611 -39.647 1.00 70.25 84 MET A C 1
ATOM 605 O O . MET A 1 84 ? -1.399 -9.554 -38.976 1.00 70.25 84 MET A O 1
ATOM 609 N N . GLN A 1 85 ? -1.151 -8.168 -40.718 1.00 67.19 85 GLN A N 1
ATOM 610 C CA . GLN A 1 85 ? 0.096 -8.780 -41.179 1.00 67.19 85 GLN A CA 1
ATOM 611 C C . GLN A 1 85 ? 1.243 -8.586 -40.172 1.00 67.19 85 GLN A C 1
ATOM 613 O O . GLN A 1 85 ? 1.979 -9.532 -39.897 1.00 67.19 85 GLN A O 1
ATOM 618 N N . ARG A 1 86 ? 1.350 -7.399 -39.555 1.00 64.94 86 ARG A N 1
ATOM 619 C CA . ARG A 1 86 ? 2.333 -7.119 -38.487 1.00 64.94 86 ARG A CA 1
ATOM 620 C C . ARG A 1 86 ? 2.015 -7.831 -37.173 1.00 64.94 86 ARG A C 1
ATOM 622 O O . ARG A 1 86 ? 2.935 -8.207 -36.452 1.00 64.94 86 ARG A O 1
ATOM 629 N N . GLN A 1 87 ? 0.732 -8.034 -36.868 1.00 64.50 87 GLN A N 1
ATOM 630 C CA . GLN A 1 87 ? 0.306 -8.822 -35.708 1.00 64.50 87 GLN A CA 1
ATOM 631 C C . GLN A 1 87 ? 0.822 -10.264 -35.816 1.00 64.50 87 GLN A C 1
ATOM 633 O O . GLN A 1 87 ? 1.302 -10.810 -34.833 1.00 64.50 87 GLN A O 1
ATOM 638 N N . GLY A 1 88 ? 0.847 -10.859 -37.015 1.00 69.06 88 GLY A N 1
ATOM 639 C CA . GLY A 1 88 ? 1.368 -12.216 -37.216 1.00 69.06 88 GLY A CA 1
ATOM 640 C C . GLY A 1 88 ? 2.836 -12.402 -36.803 1.00 69.06 88 GLY A C 1
ATOM 641 O O . GLY A 1 88 ? 3.162 -13.376 -36.126 1.00 69.06 88 GLY A O 1
ATOM 642 N N . GLU A 1 89 ? 3.714 -11.458 -37.152 1.00 79.38 89 GLU A N 1
ATOM 643 C CA . GLU A 1 89 ? 5.168 -11.572 -36.937 1.00 79.38 89 GLU A CA 1
ATOM 644 C C . GLU A 1 89 ? 5.589 -11.404 -35.464 1.00 79.38 89 GLU A C 1
ATOM 646 O O . GLU A 1 89 ? 6.519 -12.063 -34.984 1.00 79.38 89 GLU A O 1
ATOM 651 N N . HIS A 1 90 ? 4.873 -10.558 -34.721 1.00 82.88 90 HIS A N 1
ATOM 652 C CA . HIS A 1 90 ? 5.199 -10.213 -33.335 1.00 82.88 90 HIS A CA 1
ATOM 653 C C . HIS A 1 90 ? 4.153 -10.656 -32.306 1.00 82.88 90 HIS A C 1
ATOM 655 O O . HIS A 1 90 ? 4.332 -10.380 -31.124 1.00 82.88 90 HIS A O 1
ATOM 661 N N . SER A 1 91 ? 3.117 -11.395 -32.711 1.00 85.31 91 SER A N 1
ATOM 662 C CA . SER A 1 91 ? 2.056 -11.921 -31.827 1.00 85.31 91 SER A CA 1
ATOM 663 C C . SER A 1 91 ? 2.580 -12.649 -30.587 1.00 85.31 91 SER A C 1
ATOM 665 O O . SER A 1 91 ? 1.984 -12.588 -29.519 1.00 85.31 91 SER A O 1
ATOM 667 N N . TRP A 1 92 ? 3.734 -13.311 -30.679 1.00 86.88 92 TRP A N 1
ATOM 668 C CA . TRP A 1 92 ? 4.351 -13.996 -29.541 1.00 86.88 92 TRP A CA 1
ATOM 669 C C . TRP A 1 92 ? 4.807 -13.052 -28.413 1.00 86.88 92 TRP A C 1
ATOM 671 O O . TRP A 1 92 ? 5.039 -13.530 -27.306 1.00 86.88 92 TRP A O 1
ATOM 681 N N . LEU A 1 93 ? 4.935 -11.743 -28.665 1.00 90.19 93 LEU A N 1
ATOM 682 C CA . LEU A 1 93 ? 5.170 -10.731 -27.626 1.00 90.19 93 LEU A CA 1
ATOM 683 C C . LEU A 1 93 ? 3.910 -10.439 -26.795 1.00 90.19 93 LEU A C 1
ATOM 685 O O . LEU A 1 93 ? 4.026 -9.896 -25.699 1.00 90.19 93 LEU A O 1
ATOM 689 N N . GLU A 1 94 ? 2.720 -10.806 -27.280 1.00 88.25 94 GLU A N 1
ATOM 690 C CA . GLU A 1 94 ? 1.455 -10.628 -26.553 1.00 88.25 94 GLU A CA 1
ATOM 691 C C . GLU A 1 94 ? 1.316 -11.617 -25.390 1.00 88.25 94 GLU A C 1
ATOM 693 O O . GLU A 1 94 ? 0.663 -11.320 -24.387 1.00 88.25 94 GLU A O 1
ATOM 698 N N . ASP A 1 95 ? 1.990 -12.770 -25.464 1.00 87.06 95 ASP A N 1
ATOM 699 C CA . ASP A 1 95 ? 2.157 -13.648 -24.309 1.00 87.06 95 ASP A CA 1
ATOM 700 C C . ASP A 1 95 ? 3.214 -13.065 -23.362 1.00 87.06 95 ASP A C 1
ATOM 702 O O . ASP A 1 95 ? 4.354 -13.521 -23.299 1.00 87.06 95 ASP A O 1
ATOM 706 N N . VAL A 1 96 ? 2.840 -12.024 -22.610 1.00 87.94 96 VAL A N 1
ATOM 707 C CA . VAL A 1 96 ? 3.789 -11.233 -21.803 1.00 87.94 96 VAL A CA 1
ATOM 708 C C . VAL A 1 96 ? 4.480 -12.020 -20.675 1.00 87.94 96 VAL A C 1
ATOM 710 O O . VAL A 1 96 ? 5.396 -11.496 -20.048 1.00 87.94 96 VAL A O 1
ATOM 713 N N . LEU A 1 97 ? 4.036 -13.249 -20.378 1.00 85.75 97 LEU A N 1
ATOM 714 C CA . LEU A 1 97 ? 4.710 -14.160 -19.437 1.00 85.75 97 LEU A CA 1
ATOM 715 C C . LEU A 1 97 ? 5.346 -15.371 -20.131 1.00 85.75 97 LEU A C 1
ATOM 717 O O . LEU A 1 97 ? 5.945 -16.204 -19.456 1.00 85.75 97 LEU A O 1
ATOM 721 N N . GLY A 1 98 ? 5.227 -15.483 -21.452 1.00 90.00 98 GLY A N 1
ATOM 722 C CA . GLY A 1 98 ? 5.827 -16.558 -22.222 1.00 90.00 98 GLY A CA 1
ATOM 723 C C . GLY A 1 98 ? 7.349 -16.454 -22.231 1.00 90.00 98 GLY A C 1
ATOM 724 O O . GLY A 1 98 ? 7.917 -15.370 -22.390 1.00 90.00 98 GLY A O 1
ATOM 725 N N . ASP A 1 99 ? 8.026 -17.597 -22.125 1.00 94.31 99 ASP A N 1
ATOM 726 C CA . ASP A 1 99 ? 9.492 -17.663 -22.057 1.00 94.31 99 ASP A CA 1
ATOM 727 C C . ASP A 1 99 ? 10.170 -16.951 -23.234 1.00 94.31 99 ASP A C 1
ATOM 729 O O . ASP A 1 99 ? 11.203 -16.297 -23.067 1.00 94.31 99 ASP A O 1
ATOM 733 N N . ARG A 1 100 ? 9.567 -17.027 -24.428 1.00 93.06 100 ARG A N 1
ATOM 734 C CA . ARG A 1 100 ? 10.061 -16.351 -25.633 1.00 93.06 100 ARG A CA 1
ATOM 735 C C . ARG A 1 100 ? 10.005 -14.829 -25.486 1.00 93.06 100 ARG A C 1
ATOM 737 O O . ARG A 1 100 ? 11.013 -14.170 -25.735 1.00 93.06 100 ARG A O 1
ATOM 744 N N . ALA A 1 101 ? 8.861 -14.288 -25.059 1.00 93.19 101 ALA A N 1
ATOM 745 C CA . ALA A 1 101 ? 8.666 -12.859 -24.813 1.00 93.19 101 ALA A CA 1
ATOM 746 C C . ALA A 1 101 ? 9.644 -12.346 -23.751 1.00 93.19 101 ALA A C 1
ATOM 748 O O . ALA A 1 101 ? 10.382 -11.391 -23.990 1.00 93.19 101 ALA A O 1
ATOM 749 N N . LEU A 1 102 ? 9.733 -13.040 -22.614 1.00 94.94 102 LEU A N 1
ATOM 750 C CA . LEU A 1 102 ? 10.629 -12.670 -21.519 1.00 94.94 102 LEU A CA 1
ATOM 751 C C . LEU A 1 102 ? 12.108 -12.736 -21.919 1.00 94.94 102 LEU A C 1
ATOM 753 O O . LEU A 1 102 ? 12.887 -11.865 -21.531 1.00 94.94 102 LEU A O 1
ATOM 757 N N . SER A 1 103 ? 12.509 -13.739 -22.702 1.00 95.31 103 SER A N 1
ATOM 758 C CA . SER A 1 103 ? 13.889 -13.856 -23.197 1.00 95.31 103 SER A CA 1
ATOM 759 C C . SER A 1 103 ? 14.248 -12.716 -24.144 1.00 95.31 103 SER A C 1
ATOM 761 O O . SER A 1 103 ? 15.334 -12.146 -24.038 1.00 95.31 103 SER A O 1
ATOM 763 N N . TRP A 1 104 ? 13.323 -12.331 -25.024 1.00 95.12 104 TRP A N 1
ATOM 764 C CA . TRP A 1 104 ? 13.517 -11.183 -25.902 1.00 95.12 104 TRP A CA 1
ATOM 765 C C . TRP A 1 104 ? 13.620 -9.868 -25.126 1.00 95.12 104 TRP A C 1
ATOM 767 O O . TRP A 1 104 ? 14.566 -9.117 -25.347 1.00 95.12 104 TRP A O 1
ATOM 777 N N . VAL A 1 105 ? 12.733 -9.625 -24.151 1.00 95.88 105 VAL A N 1
ATOM 778 C CA . VAL A 1 105 ? 12.798 -8.429 -23.289 1.00 95.88 105 VAL A CA 1
ATOM 779 C C . VAL A 1 105 ? 14.137 -8.351 -22.556 1.00 95.88 105 VAL A C 1
ATOM 781 O O . VAL A 1 105 ? 14.746 -7.287 -22.505 1.00 95.88 105 VAL A O 1
ATOM 784 N N . LYS A 1 106 ? 14.643 -9.470 -22.023 1.00 95.44 106 LYS A N 1
ATOM 785 C CA . LYS A 1 106 ? 15.969 -9.512 -21.382 1.00 95.44 106 LYS A CA 1
ATOM 786 C C . LYS A 1 106 ? 17.088 -9.125 -22.354 1.00 95.44 106 LYS A C 1
ATOM 788 O O . LYS A 1 106 ? 17.968 -8.354 -21.976 1.00 95.44 106 LYS A O 1
ATOM 793 N N . SER A 1 107 ? 17.039 -9.625 -23.590 1.00 95.94 107 SER A N 1
ATOM 794 C CA . SER A 1 107 ? 18.007 -9.283 -24.640 1.00 95.94 107 SER A CA 1
ATOM 795 C C . SER A 1 107 ? 17.966 -7.793 -24.988 1.00 95.94 107 SER A C 1
ATOM 797 O O . SER A 1 107 ? 19.003 -7.131 -25.002 1.00 95.94 107 SER 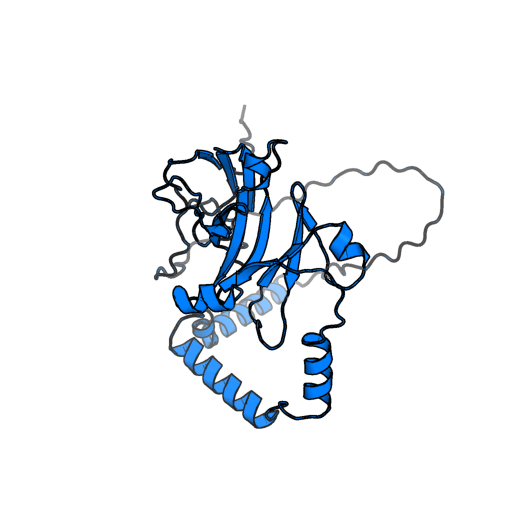A O 1
ATOM 799 N N . GLU A 1 108 ? 16.775 -7.237 -25.208 1.00 95.56 108 GLU A N 1
ATOM 800 C CA . GLU A 1 108 ? 16.615 -5.818 -25.542 1.00 95.56 108 GLU A CA 1
ATOM 801 C C . GLU A 1 108 ? 16.984 -4.891 -24.383 1.00 95.56 108 GLU A C 1
ATOM 803 O O . GLU A 1 108 ? 17.633 -3.863 -24.602 1.00 95.56 108 GLU A O 1
ATOM 808 N N . ASN A 1 109 ? 16.655 -5.273 -23.145 1.00 94.75 109 ASN A N 1
ATOM 809 C CA . ASN A 1 109 ? 17.103 -4.561 -21.952 1.00 94.75 109 ASN A CA 1
ATOM 810 C C . ASN A 1 109 ? 18.630 -4.553 -21.880 1.00 94.75 109 ASN A C 1
ATOM 812 O O . ASN A 1 109 ? 19.217 -3.486 -21.735 1.00 94.75 109 ASN A O 1
ATOM 816 N N . SER A 1 110 ? 19.285 -5.706 -22.065 1.00 94.75 110 SER A N 1
ATOM 817 C CA . SER A 1 110 ? 20.750 -5.780 -22.074 1.00 94.75 110 SER A CA 1
ATOM 818 C C . SER A 1 110 ? 21.354 -4.898 -23.166 1.00 94.75 110 SER A C 1
ATOM 820 O O . SER A 1 110 ? 22.273 -4.136 -22.885 1.00 94.75 110 SER A O 1
ATOM 822 N N . ARG A 1 111 ? 20.824 -4.950 -24.395 1.00 95.56 111 ARG A N 1
ATOM 823 C CA . ARG A 1 111 ? 21.287 -4.117 -25.517 1.00 95.56 111 ARG A CA 1
ATOM 824 C C . ARG A 1 111 ? 21.169 -2.628 -25.193 1.00 95.56 111 ARG A C 1
ATOM 826 O O . ARG A 1 111 ? 22.097 -1.863 -25.446 1.00 95.56 111 ARG A O 1
ATOM 833 N N . THR A 1 112 ? 20.042 -2.231 -24.610 1.00 94.25 112 THR A N 1
ATOM 834 C CA . THR A 1 112 ? 19.759 -0.841 -24.239 1.00 94.25 112 THR A CA 1
ATOM 835 C C . THR A 1 112 ? 20.670 -0.372 -23.108 1.00 94.25 112 THR A C 1
ATOM 837 O O . THR A 1 112 ? 21.304 0.672 -23.233 1.00 94.25 112 THR A O 1
ATOM 840 N N . THR A 1 113 ? 20.802 -1.155 -22.036 1.00 91.31 113 THR A N 1
ATOM 841 C CA . THR A 1 113 ? 21.679 -0.829 -20.904 1.00 91.31 113 THR A CA 1
ATOM 842 C C . THR A 1 113 ? 23.149 -0.793 -21.319 1.00 91.31 113 THR A C 1
ATOM 844 O O . THR A 1 113 ? 23.879 0.076 -20.856 1.00 91.31 113 THR A O 1
ATOM 847 N N . SER A 1 114 ? 23.600 -1.660 -22.231 1.00 93.38 114 SER A N 1
ATOM 848 C CA . SER A 1 114 ? 24.963 -1.589 -22.777 1.00 93.38 114 SER A CA 1
ATOM 849 C C . SER A 1 114 ? 25.200 -0.335 -23.623 1.00 93.38 114 SER A C 1
ATOM 851 O O . SER A 1 114 ? 26.292 0.221 -23.575 1.00 93.38 114 SER A O 1
ATOM 853 N N . ALA A 1 115 ? 24.200 0.120 -24.383 1.00 94.50 115 ALA A N 1
ATOM 854 C CA . ALA A 1 115 ? 24.316 1.315 -25.218 1.00 94.50 115 ALA A CA 1
ATOM 855 C C . ALA A 1 115 ? 24.256 2.621 -24.408 1.00 94.50 115 ALA A C 1
ATOM 857 O O . ALA A 1 115 ? 24.986 3.562 -24.708 1.00 94.50 115 ALA A O 1
ATOM 858 N N . LEU A 1 116 ? 23.383 2.684 -23.399 1.00 91.50 116 LEU A N 1
ATOM 859 C CA . LEU A 1 116 ? 23.201 3.870 -22.553 1.00 91.50 116 LEU A CA 1
ATOM 860 C C . LEU A 1 116 ? 24.178 3.920 -21.369 1.00 91.50 116 LEU A C 1
ATOM 862 O O . LEU A 1 116 ? 24.412 4.993 -20.816 1.00 91.50 116 LEU A O 1
ATOM 866 N N . GLY A 1 117 ? 24.751 2.778 -20.988 1.00 89.12 117 GLY A N 1
ATOM 867 C CA . GLY A 1 117 ? 25.550 2.628 -19.776 1.00 89.12 117 GLY A CA 1
ATOM 868 C C . GLY A 1 117 ? 24.703 2.611 -18.499 1.00 89.12 117 GLY A C 1
ATOM 869 O O . GLY A 1 117 ? 23.484 2.789 -18.520 1.00 89.12 117 GLY A O 1
ATOM 870 N N . ASN A 1 118 ? 25.366 2.387 -17.361 1.00 86.94 118 ASN A N 1
ATOM 871 C CA . ASN A 1 118 ? 24.744 2.509 -16.045 1.00 86.94 118 ASN A CA 1
ATOM 872 C C . ASN A 1 118 ? 24.835 3.976 -15.575 1.00 86.94 118 ASN A C 1
ATOM 874 O O . ASN A 1 118 ? 25.951 4.476 -15.415 1.00 86.94 118 ASN A O 1
ATOM 878 N N . PRO A 1 119 ? 23.708 4.680 -15.356 1.00 88.06 119 PRO A N 1
ATOM 879 C CA . PRO A 1 119 ? 23.733 6.050 -14.854 1.00 88.06 119 PRO A CA 1
ATOM 880 C C . PRO A 1 119 ? 24.097 6.140 -13.365 1.00 88.06 119 PRO A C 1
ATOM 882 O O . PRO A 1 119 ? 24.340 7.251 -12.887 1.00 88.06 119 PRO A O 1
ATOM 885 N N . GLU A 1 120 ? 24.115 5.027 -12.623 1.00 90.25 120 GLU A N 1
ATOM 886 C CA . GLU A 1 120 ? 24.502 5.007 -11.211 1.00 90.25 120 GLU A CA 1
ATOM 887 C C . GLU A 1 120 ? 25.866 5.672 -10.996 1.00 90.25 120 GLU A C 1
ATOM 889 O O . GLU A 1 120 ? 26.815 5.490 -11.758 1.00 90.25 120 GLU A O 1
ATOM 894 N N . GLY A 1 121 ? 25.955 6.496 -9.954 1.00 86.00 121 GLY A N 1
ATOM 895 C CA . GLY A 1 121 ? 27.170 7.238 -9.624 1.00 86.00 121 GLY A CA 1
ATOM 896 C C . GLY A 1 121 ? 27.426 8.480 -10.483 1.00 86.00 121 GLY A C 1
ATOM 897 O O . GLY A 1 121 ? 28.286 9.285 -10.122 1.00 86.00 121 GLY A O 1
ATOM 898 N N . THR A 1 122 ? 26.673 8.712 -11.566 1.00 93.94 122 THR A N 1
ATOM 899 C CA . THR A 1 122 ? 26.765 9.982 -12.304 1.00 93.94 122 THR A CA 1
ATOM 900 C C . THR A 1 122 ? 26.283 11.158 -11.440 1.00 93.94 122 THR A C 1
ATOM 902 O O . THR A 1 122 ? 25.407 10.987 -10.584 1.00 93.94 122 THR A O 1
ATOM 905 N N . PRO A 1 123 ? 26.780 12.392 -11.672 1.00 96.00 123 PRO A N 1
ATOM 906 C CA . PRO A 1 123 ? 26.333 13.562 -10.913 1.00 96.00 123 PRO A CA 1
ATOM 907 C C . PRO A 1 123 ? 24.817 13.790 -10.975 1.00 96.00 123 PRO A C 1
ATOM 909 O O . PRO A 1 123 ? 24.205 14.167 -9.977 1.00 96.00 123 PRO A O 1
ATOM 912 N N . LEU A 1 124 ? 24.198 13.534 -12.134 1.00 94.94 124 LEU A N 1
ATOM 913 C CA . LEU A 1 124 ? 22.752 13.665 -12.305 1.00 94.94 124 LEU A CA 1
ATOM 914 C C . LEU A 1 124 ? 21.992 12.604 -11.505 1.00 94.94 124 LEU A C 1
ATOM 916 O O . LEU A 1 124 ? 21.038 12.948 -10.811 1.00 94.94 124 LEU A O 1
ATOM 920 N N . TYR A 1 125 ? 22.430 11.343 -11.566 1.00 94.88 125 TYR A N 1
ATOM 921 C CA . TYR A 1 125 ? 21.826 10.260 -10.795 1.00 94.88 125 TYR A CA 1
ATOM 922 C C . TYR A 1 125 ? 21.872 10.555 -9.297 1.00 94.88 125 TYR A C 1
ATOM 924 O O . TYR A 1 125 ? 20.832 10.556 -8.646 1.00 94.88 125 TYR A O 1
ATOM 932 N N . ASN A 1 126 ? 23.047 10.906 -8.768 1.00 94.75 126 ASN A N 1
ATOM 933 C CA . ASN A 1 126 ? 23.215 11.207 -7.345 1.00 94.75 126 ASN A CA 1
ATOM 934 C C . ASN A 1 126 ? 22.369 12.412 -6.910 1.00 94.75 126 ASN A C 1
ATOM 936 O O . ASN A 1 126 ? 21.812 12.408 -5.814 1.00 94.75 126 ASN A O 1
ATOM 940 N N . ARG A 1 127 ? 22.228 13.427 -7.774 1.00 94.94 127 ARG A N 1
ATOM 941 C CA . ARG A 1 127 ? 21.366 14.586 -7.513 1.00 94.94 127 ARG A CA 1
ATOM 942 C C . ARG A 1 127 ? 19.882 14.217 -7.484 1.00 94.94 127 ARG A C 1
ATOM 944 O O . ARG A 1 127 ? 19.153 14.728 -6.644 1.00 94.94 127 ARG A O 1
ATOM 951 N N . ILE A 1 128 ? 19.411 13.375 -8.402 1.00 94.19 128 ILE A N 1
ATOM 952 C CA . ILE A 1 128 ? 18.010 12.926 -8.403 1.00 94.19 128 ILE A CA 1
ATOM 953 C C . ILE A 1 128 ? 17.754 12.024 -7.195 1.00 94.19 128 ILE A C 1
ATOM 955 O O . ILE A 1 128 ? 16.761 12.216 -6.495 1.00 94.19 128 ILE A O 1
ATOM 959 N N . LEU A 1 129 ? 18.663 11.086 -6.922 1.00 91.56 129 LEU A N 1
ATOM 960 C CA . LEU A 1 129 ? 18.573 10.187 -5.780 1.00 91.56 129 LEU A CA 1
ATOM 961 C C . LEU A 1 129 ? 18.490 10.978 -4.473 1.00 91.56 129 LEU A C 1
ATOM 963 O O . LEU A 1 129 ? 17.569 10.735 -3.703 1.00 91.56 129 LEU A O 1
ATOM 967 N N . SER A 1 130 ? 19.359 11.975 -4.267 1.00 91.31 130 SER A N 1
ATOM 968 C CA . SER A 1 130 ? 19.344 12.791 -3.046 1.00 91.31 130 SER A CA 1
ATOM 969 C C . SER A 1 130 ? 18.047 13.579 -2.859 1.00 91.31 130 SER A C 1
ATOM 971 O O . SER A 1 130 ? 17.598 13.751 -1.729 1.00 91.31 130 SER A O 1
ATOM 973 N N . ILE A 1 131 ? 17.403 14.020 -3.944 1.00 91.12 131 ILE A N 1
ATOM 974 C CA . ILE A 1 131 ? 16.082 14.661 -3.884 1.00 91.12 131 ILE A CA 1
ATOM 975 C C . ILE A 1 131 ? 15.009 13.635 -3.496 1.00 91.12 131 ILE A C 1
ATOM 977 O O . ILE A 1 131 ? 14.196 13.897 -2.609 1.00 91.12 131 ILE A O 1
ATOM 981 N N . LEU A 1 132 ? 15.003 12.460 -4.134 1.00 88.19 132 LEU A N 1
ATOM 982 C CA . LEU A 1 132 ? 13.996 11.422 -3.896 1.00 88.19 132 LEU A CA 1
ATOM 983 C C . LEU A 1 132 ? 14.113 10.787 -2.503 1.00 88.19 132 LEU A C 1
ATOM 985 O O . LEU A 1 132 ? 13.090 10.426 -1.916 1.00 88.19 132 LEU A O 1
ATOM 989 N N . THR A 1 133 ? 15.321 10.686 -1.949 1.00 86.88 133 THR A N 1
ATOM 990 C CA . THR A 1 133 ? 15.582 10.130 -0.611 1.00 86.88 133 THR A CA 1
ATOM 991 C C . THR A 1 133 ? 15.724 11.197 0.476 1.00 86.88 133 THR A C 1
ATOM 993 O O . THR A 1 133 ? 15.940 10.848 1.636 1.00 86.88 133 THR A O 1
ATOM 996 N N . SER A 1 134 ? 15.555 12.483 0.138 1.00 88.25 134 SER A N 1
ATOM 997 C CA . SER A 1 134 ? 15.707 13.586 1.092 1.00 88.25 134 SER A CA 1
ATOM 998 C C . SER A 1 134 ? 14.794 13.430 2.310 1.00 88.25 134 SER A C 1
ATOM 1000 O O . SER A 1 134 ? 13.602 13.134 2.196 1.00 88.25 134 SER A O 1
ATOM 1002 N N . LYS A 1 135 ? 15.346 13.694 3.495 1.00 82.88 135 LYS A N 1
ATOM 1003 C CA . LYS A 1 135 ? 14.587 13.724 4.753 1.00 82.88 135 LYS A CA 1
ATOM 1004 C C . LYS A 1 135 ? 13.741 14.992 4.903 1.00 82.88 135 LYS A C 1
ATOM 1006 O O . LYS A 1 135 ? 12.819 14.995 5.711 1.00 82.88 135 LYS A O 1
ATOM 1011 N N . ASP A 1 136 ? 13.991 16.007 4.077 1.00 85.69 136 ASP A N 1
ATOM 1012 C CA . ASP A 1 136 ? 13.291 17.298 4.100 1.00 85.69 136 ASP A CA 1
ATOM 1013 C C . ASP A 1 136 ? 11.967 17.275 3.316 1.00 85.69 136 ASP A C 1
ATOM 1015 O O . ASP A 1 136 ? 11.282 18.293 3.195 1.00 85.69 136 ASP A O 1
ATOM 1019 N N . LYS A 1 137 ? 11.581 16.119 2.755 1.00 86.56 137 LYS A N 1
ATOM 1020 C CA . LYS A 1 137 ? 10.283 15.958 2.088 1.00 86.56 137 LYS A CA 1
ATOM 1021 C C . LYS A 1 137 ? 9.154 16.220 3.080 1.00 86.56 137 LYS A C 1
ATOM 1023 O O . LYS A 1 137 ? 9.146 15.674 4.180 1.00 86.56 137 LYS A O 1
ATOM 1028 N N . ILE A 1 138 ? 8.156 16.993 2.654 1.00 87.81 138 ILE A N 1
ATOM 1029 C CA . ILE A 1 138 ? 6.986 17.306 3.478 1.00 87.81 138 ILE A CA 1
ATOM 1030 C C . ILE A 1 138 ? 6.177 16.016 3.712 1.00 87.81 138 ILE A C 1
ATOM 1032 O O . ILE A 1 138 ? 5.661 15.434 2.752 1.00 87.81 138 ILE A O 1
ATOM 1036 N N . PRO A 1 139 ? 6.030 15.548 4.965 1.00 90.94 139 PRO A N 1
ATOM 1037 C CA . PRO A 1 139 ? 5.262 14.347 5.253 1.00 90.94 139 PRO A CA 1
ATOM 1038 C C . PRO A 1 139 ? 3.765 14.664 5.234 1.00 90.94 139 PRO A C 1
ATOM 1040 O O . PRO A 1 139 ? 3.195 15.111 6.224 1.00 90.94 139 PRO A O 1
ATOM 1043 N N . HIS A 1 140 ? 3.100 14.414 4.106 1.00 91.00 140 HIS A N 1
ATOM 1044 C CA . HIS A 1 140 ? 1.650 14.585 4.011 1.00 91.00 140 HIS A CA 1
ATOM 1045 C C . HIS A 1 140 ? 0.914 13.626 4.956 1.00 91.00 140 HIS A C 1
ATOM 1047 O O . HIS A 1 140 ? 1.066 12.404 4.862 1.00 91.00 140 HIS A O 1
ATOM 1053 N N . ILE A 1 141 ? 0.097 14.189 5.846 1.00 94.38 141 ILE A N 1
ATOM 1054 C CA . ILE A 1 141 ? -0.670 13.436 6.838 1.00 94.38 141 ILE A CA 1
ATOM 1055 C C . ILE A 1 141 ? -2.135 13.278 6.455 1.00 94.38 141 ILE A C 1
ATOM 1057 O O . ILE A 1 141 ? -2.751 14.156 5.851 1.00 94.38 141 ILE A O 1
ATOM 1061 N N . ARG A 1 142 ? -2.717 12.168 6.898 1.00 93.12 142 ARG A N 1
ATOM 1062 C CA . ARG A 1 142 ? -4.157 11.920 6.910 1.00 93.12 142 ARG A CA 1
ATOM 1063 C C . ARG A 1 142 ? -4.606 11.696 8.348 1.00 93.12 142 ARG A C 1
ATOM 1065 O O . ARG A 1 142 ? -4.017 10.880 9.052 1.00 93.12 142 ARG A O 1
ATOM 1072 N N . LYS A 1 143 ? -5.656 12.396 8.777 1.00 93.12 143 LYS A N 1
ATOM 1073 C CA . LYS A 1 143 ? -6.284 12.156 10.080 1.00 93.12 143 LYS A CA 1
ATOM 1074 C C . LYS A 1 143 ? -7.118 10.875 10.020 1.00 93.12 143 LYS A C 1
ATOM 1076 O O . LYS A 1 143 ? -7.920 10.719 9.100 1.00 93.12 143 LYS A O 1
ATOM 1081 N N . ILE A 1 144 ? -6.929 9.987 10.990 1.00 91.81 144 ILE A N 1
ATOM 1082 C CA . ILE A 1 144 ? -7.742 8.782 11.189 1.00 91.81 144 ILE A CA 1
ATOM 1083 C C . ILE A 1 144 ? -7.971 8.652 12.692 1.00 91.81 144 ILE A C 1
ATOM 1085 O O . ILE A 1 144 ? -7.015 8.491 13.456 1.00 91.81 144 ILE A O 1
ATOM 1089 N N . GLY A 1 145 ? -9.226 8.795 13.116 1.00 89.44 145 GLY A N 1
ATOM 1090 C CA . GLY A 1 145 ? -9.554 8.970 14.528 1.00 89.44 145 GLY A CA 1
ATOM 1091 C C . GLY A 1 145 ? -8.763 10.126 15.144 1.00 89.44 145 GLY A C 1
ATOM 1092 O O . GLY A 1 145 ? -8.790 11.252 14.641 1.00 89.44 145 GLY A O 1
ATOM 1093 N N . GLU A 1 146 ? -8.025 9.849 16.215 1.00 89.62 146 GLU A N 1
ATOM 1094 C CA . GLU A 1 146 ? -7.230 10.844 16.949 1.00 89.62 146 GLU A CA 1
ATOM 1095 C C . GLU A 1 146 ? -5.780 10.984 16.453 1.00 89.62 146 GLU A C 1
ATOM 1097 O O . GLU A 1 146 ? -5.066 11.900 16.864 1.00 89.62 146 GLU A O 1
ATOM 1102 N N . LYS A 1 147 ? -5.323 10.089 15.569 1.00 93.56 147 LYS A N 1
ATOM 1103 C CA . LYS A 1 147 ? -3.928 10.026 15.109 1.00 93.56 147 LYS A CA 1
ATOM 1104 C C . LYS A 1 147 ? -3.787 10.488 13.659 1.00 93.56 147 LYS A C 1
ATOM 1106 O O . LYS A 1 147 ? -4.748 10.542 12.888 1.00 93.56 147 LYS A O 1
ATOM 1111 N N . TYR A 1 148 ? -2.554 10.815 13.287 1.00 95.44 148 TYR A N 1
ATOM 1112 C CA . TYR A 1 148 ? -2.200 11.311 11.961 1.00 95.44 148 TYR A CA 1
ATOM 1113 C C . TYR A 1 148 ? -1.224 10.356 11.301 1.00 95.44 148 TYR A C 1
ATOM 1115 O O . TYR A 1 148 ? -0.145 10.115 11.830 1.00 95.44 148 TYR A O 1
ATOM 1123 N N . TYR A 1 149 ? -1.619 9.820 10.153 1.00 95.75 149 TYR A N 1
ATOM 1124 C CA . TYR A 1 149 ? -0.893 8.780 9.437 1.00 95.75 149 TYR A CA 1
ATOM 1125 C C . TYR A 1 149 ? -0.189 9.351 8.216 1.00 95.75 149 TYR A C 1
ATOM 1127 O O . TYR A 1 149 ? -0.726 10.220 7.527 1.00 95.75 149 TYR A O 1
ATOM 1135 N N . ASN A 1 150 ? 0.991 8.822 7.924 1.00 96.06 150 ASN A N 1
ATOM 1136 C CA . ASN A 1 150 ? 1.803 9.180 6.776 1.00 96.06 150 ASN A CA 1
ATOM 1137 C C . ASN A 1 150 ? 2.378 7.909 6.138 1.00 96.06 150 ASN A C 1
ATOM 1139 O O . ASN A 1 150 ? 2.782 6.981 6.837 1.00 96.06 150 ASN A O 1
ATOM 1143 N N . PHE A 1 151 ? 2.416 7.895 4.807 1.00 95.81 151 PHE A N 1
ATOM 1144 C CA . PHE A 1 151 ? 3.204 6.939 4.041 1.00 95.81 151 PHE A CA 1
ATOM 1145 C C . PHE A 1 151 ? 4.544 7.585 3.691 1.00 95.81 151 PHE A C 1
ATOM 1147 O O . PHE A 1 151 ? 4.575 8.724 3.212 1.00 95.81 151 PHE A O 1
ATOM 1154 N N . TRP A 1 152 ? 5.637 6.877 3.949 1.00 94.88 152 TRP A N 1
ATOM 1155 C CA . TRP A 1 152 ? 6.986 7.403 3.799 1.00 94.88 152 TRP A CA 1
ATOM 1156 C C . TRP A 1 152 ? 7.893 6.422 3.075 1.00 94.88 152 TRP A C 1
ATOM 1158 O O . TRP A 1 152 ? 7.863 5.234 3.358 1.00 94.88 152 TRP A O 1
ATOM 1168 N N . GLN A 1 153 ? 8.727 6.930 2.175 1.00 93.19 153 GLN A N 1
ATOM 1169 C CA . GLN A 1 153 ? 9.764 6.157 1.498 1.00 93.19 153 GLN A CA 1
ATOM 1170 C C . GLN A 1 153 ? 11.081 6.907 1.618 1.00 93.19 153 GLN A C 1
ATOM 1172 O O . GLN A 1 153 ? 11.117 8.130 1.450 1.00 93.19 153 GLN A O 1
ATOM 1177 N N . ASP A 1 154 ? 12.157 6.185 1.881 1.00 90.56 154 ASP A N 1
ATOM 1178 C CA . ASP A 1 154 ? 13.513 6.721 1.940 1.00 90.56 154 ASP A CA 1
ATOM 1179 C C . ASP A 1 154 ? 14.525 5.666 1.482 1.00 90.56 154 ASP A C 1
ATOM 1181 O O . ASP A 1 154 ? 14.152 4.612 0.972 1.00 90.56 154 ASP A O 1
ATOM 1185 N N . GLU A 1 155 ? 15.810 5.979 1.620 1.00 88.69 155 GLU A N 1
ATOM 1186 C CA . GLU A 1 155 ? 16.908 5.087 1.243 1.00 88.69 155 GLU A CA 1
ATOM 1187 C C . GLU A 1 155 ? 16.868 3.744 1.989 1.00 88.69 155 GLU A C 1
ATOM 1189 O O . GLU A 1 155 ? 17.218 2.712 1.423 1.00 88.69 155 GLU A O 1
ATOM 1194 N N . THR A 1 156 ? 16.416 3.748 3.246 1.00 91.00 156 THR A N 1
ATOM 1195 C CA . THR A 1 156 ? 16.348 2.542 4.082 1.00 91.00 156 THR A CA 1
ATOM 1196 C C . THR A 1 156 ? 15.056 1.752 3.897 1.00 91.00 156 THR A C 1
ATOM 1198 O O . THR A 1 156 ? 15.066 0.537 4.075 1.00 91.00 156 THR A O 1
ATOM 1201 N N . ASN A 1 157 ? 13.971 2.426 3.505 1.00 91.75 157 ASN A N 1
ATOM 1202 C CA . ASN A 1 157 ? 12.640 1.852 3.316 1.00 91.75 157 ASN A CA 1
ATOM 1203 C C . ASN A 1 157 ? 12.118 2.187 1.907 1.00 91.75 157 ASN A C 1
ATOM 1205 O O . ASN A 1 157 ? 11.228 3.038 1.753 1.00 91.75 157 ASN A O 1
ATOM 1209 N N . PRO A 1 158 ? 12.686 1.578 0.851 1.00 91.25 158 PRO A N 1
ATOM 1210 C CA . PRO A 1 158 ? 12.313 1.882 -0.525 1.00 91.25 158 PRO A CA 1
ATOM 1211 C C . PRO A 1 158 ? 10.886 1.429 -0.871 1.00 91.25 158 PRO A C 1
ATOM 1213 O O . PRO A 1 158 ? 10.241 2.052 -1.720 1.00 91.25 158 PRO A O 1
ATOM 1216 N N . ARG A 1 159 ? 10.346 0.381 -0.228 1.00 92.50 159 ARG A N 1
ATOM 1217 C CA . ARG A 1 159 ? 8.930 -0.014 -0.389 1.00 92.50 159 ARG A CA 1
ATOM 1218 C C . ARG A 1 159 ? 8.016 0.835 0.478 1.00 92.50 159 ARG A C 1
ATOM 1220 O O . ARG A 1 159 ? 6.900 1.138 0.055 1.00 92.50 159 ARG A O 1
ATOM 1227 N N . GLY A 1 160 ? 8.528 1.275 1.620 1.00 94.12 160 GLY A N 1
ATOM 1228 C CA . GLY A 1 160 ? 7.961 2.343 2.425 1.00 94.12 160 GLY A CA 1
ATOM 1229 C C . GLY A 1 160 ? 7.360 1.889 3.747 1.00 94.12 160 GLY A C 1
ATOM 1230 O O . GLY A 1 160 ? 7.105 0.712 3.996 1.00 94.12 160 GLY A O 1
ATOM 1231 N N . LEU A 1 161 ? 7.109 2.881 4.592 1.00 95.94 161 LEU A N 1
ATOM 1232 C CA . LEU A 1 161 ? 6.564 2.750 5.931 1.00 95.94 161 LEU A CA 1
ATOM 1233 C C . LEU A 1 161 ? 5.207 3.438 6.005 1.00 95.94 161 LEU A C 1
ATOM 1235 O O . LEU A 1 161 ? 5.050 4.583 5.575 1.00 95.94 161 LEU A O 1
ATOM 1239 N N . ILE A 1 162 ? 4.243 2.772 6.628 1.00 96.88 162 ILE A N 1
ATOM 1240 C CA . ILE A 1 162 ? 3.085 3.442 7.209 1.00 96.88 162 ILE A CA 1
ATOM 1241 C C . ILE A 1 162 ? 3.466 3.785 8.645 1.00 96.88 162 ILE A C 1
ATOM 1243 O O . ILE A 1 162 ? 3.829 2.907 9.429 1.00 96.88 162 ILE A O 1
ATOM 1247 N N . ARG A 1 163 ? 3.383 5.065 8.991 1.00 96.50 163 ARG A N 1
ATOM 1248 C CA . ARG A 1 163 ? 3.739 5.593 10.312 1.00 96.50 163 ARG A CA 1
ATOM 1249 C C . ARG A 1 163 ? 2.683 6.569 10.811 1.00 96.50 163 ARG A C 1
ATOM 1251 O O . ARG A 1 163 ? 1.937 7.129 10.005 1.00 96.50 163 ARG A O 1
ATOM 1258 N N . ARG A 1 164 ? 2.614 6.785 12.124 1.00 96.44 164 ARG A N 1
ATOM 1259 C CA . ARG A 1 164 ? 1.654 7.704 12.748 1.00 96.44 164 ARG A CA 1
ATOM 1260 C C . ARG A 1 164 ? 2.281 8.600 13.809 1.00 96.44 164 ARG A C 1
ATOM 1262 O O . ARG A 1 164 ? 3.291 8.242 14.396 1.00 96.44 164 ARG A O 1
ATOM 1269 N N . CYS A 1 165 ? 1.657 9.743 14.066 1.00 96.50 165 CYS A N 1
ATOM 1270 C CA . CYS A 1 165 ? 2.003 10.655 15.157 1.00 96.50 165 CYS A CA 1
ATOM 1271 C C . CYS A 1 165 ? 0.745 11.358 15.710 1.00 96.50 165 CYS A C 1
ATOM 1273 O O . CYS A 1 165 ? -0.382 11.113 15.257 1.00 96.50 165 CYS A O 1
ATOM 1275 N N . THR A 1 166 ? 0.925 12.221 16.714 1.00 95.88 166 THR A N 1
ATOM 1276 C CA . THR A 1 166 ? -0.115 13.149 17.193 1.00 95.88 166 THR A CA 1
ATOM 1277 C C . THR A 1 166 ? -0.059 14.482 16.445 1.00 95.88 166 THR A C 1
ATOM 1279 O O . THR A 1 166 ? 0.963 14.829 15.847 1.00 95.88 166 THR A O 1
ATOM 1282 N N . LEU A 1 167 ? -1.148 15.259 16.483 1.00 94.56 167 LEU A N 1
ATOM 1283 C CA . LEU A 1 167 ? -1.181 16.571 15.826 1.00 94.56 167 LEU A CA 1
ATOM 1284 C C . LEU A 1 167 ? -0.177 17.542 16.446 1.00 94.56 167 LEU A C 1
ATOM 1286 O O . LEU A 1 167 ? 0.440 18.338 15.742 1.00 94.56 167 LEU A O 1
ATOM 1290 N N . GLU A 1 168 ? -0.050 17.491 17.769 1.00 93.75 168 GLU A N 1
ATOM 1291 C CA . GLU A 1 168 ? 0.834 18.341 18.557 1.00 93.75 168 GLU A CA 1
ATOM 1292 C C . GLU A 1 168 ? 2.276 18.117 18.116 1.00 93.75 168 GLU A C 1
ATOM 1294 O O . GLU A 1 168 ? 2.962 19.068 17.756 1.00 93.75 168 GLU A O 1
ATOM 1299 N N . SER A 1 169 ? 2.693 16.850 18.047 1.00 93.50 169 SER A N 1
ATOM 1300 C CA . SER A 1 169 ? 4.031 16.473 17.601 1.00 93.50 169 SER A CA 1
ATOM 1301 C C . SER A 1 169 ? 4.275 16.870 16.142 1.00 93.50 169 SER A C 1
ATOM 1303 O O . SER A 1 169 ? 5.323 17.425 15.813 1.00 93.50 169 SER A O 1
ATOM 1305 N N . TYR A 1 170 ? 3.273 16.695 15.273 1.00 92.62 170 TYR A N 1
ATOM 1306 C CA . TYR A 1 170 ? 3.373 17.104 13.875 1.00 92.62 170 TYR A CA 1
ATOM 1307 C C . TYR A 1 170 ? 3.608 18.612 13.699 1.00 92.62 170 TYR A C 1
ATOM 1309 O O . TYR A 1 170 ? 4.430 19.029 12.883 1.00 92.62 170 TYR A O 1
ATOM 1317 N N . ARG A 1 171 ? 2.913 19.448 14.481 1.00 92.38 171 ARG A N 1
ATOM 1318 C CA . ARG A 1 171 ? 2.998 20.917 14.391 1.00 92.38 171 ARG A CA 1
ATOM 1319 C C . ARG A 1 171 ? 4.347 21.489 14.821 1.00 92.38 171 ARG A C 1
ATOM 1321 O O . ARG A 1 171 ? 4.682 22.589 14.396 1.00 92.38 171 ARG A O 1
ATOM 1328 N N . VAL A 1 172 ? 5.108 20.762 15.637 1.00 89.44 172 VAL A N 1
ATOM 1329 C CA . VAL A 1 172 ? 6.438 21.180 16.116 1.00 89.44 172 VAL A CA 1
ATOM 1330 C C . VAL A 1 172 ? 7.522 20.990 15.038 1.00 89.44 172 VAL A C 1
ATOM 1332 O O . VAL A 1 172 ? 8.644 21.456 15.202 1.00 89.44 172 VAL A O 1
ATOM 1335 N N . GLY A 1 173 ? 7.204 20.352 13.903 1.00 85.19 173 GLY A N 1
ATOM 1336 C CA . GLY A 1 173 ? 8.114 20.194 12.758 1.00 85.19 173 GLY A CA 1
ATOM 1337 C C . GLY A 1 173 ? 9.047 18.982 12.848 1.00 85.19 173 GLY A C 1
ATOM 1338 O O . GLY A 1 173 ? 9.592 18.557 11.832 1.00 85.19 173 GLY A O 1
ATOM 1339 N N . HIS A 1 174 ? 9.150 18.362 14.025 1.00 84.75 174 HIS A N 1
ATOM 1340 C CA . HIS A 1 174 ? 9.840 17.090 14.246 1.00 84.75 174 HIS A CA 1
ATOM 1341 C C . HIS A 1 174 ? 8.862 16.071 14.845 1.00 84.75 174 HIS A C 1
ATOM 1343 O O . HIS A 1 174 ? 8.852 15.876 16.062 1.00 84.75 174 HIS A O 1
ATOM 1349 N N . PRO A 1 175 ? 7.998 15.454 14.015 1.00 90.81 175 PRO A N 1
ATOM 1350 C CA . PRO A 1 175 ? 7.001 14.524 14.512 1.00 90.81 175 PRO A CA 1
ATOM 1351 C C . PRO A 1 175 ? 7.672 13.254 15.048 1.00 90.81 175 PRO A C 1
ATOM 1353 O O . PRO A 1 175 ? 8.538 12.676 14.390 1.00 90.81 175 PRO A O 1
ATOM 1356 N N . ASP A 1 176 ? 7.229 12.806 16.216 1.00 93.06 176 ASP A N 1
ATOM 1357 C CA . ASP A 1 176 ? 7.596 11.530 16.817 1.00 93.06 176 ASP A CA 1
ATOM 1358 C C . ASP A 1 176 ? 6.789 10.427 16.128 1.00 93.06 176 ASP A C 1
ATOM 1360 O O . ASP A 1 176 ? 5.603 10.207 16.404 1.00 93.06 176 ASP A O 1
ATOM 1364 N N . TRP A 1 177 ? 7.404 9.836 15.106 1.00 95.38 177 TRP A N 1
ATOM 1365 C CA . TRP A 1 177 ? 6.765 8.852 14.248 1.00 95.38 177 TRP A CA 1
ATOM 1366 C C . TRP A 1 177 ? 6.835 7.455 14.857 1.00 95.38 177 TRP A C 1
ATOM 1368 O O . TRP A 1 177 ? 7.900 6.850 14.949 1.00 95.38 177 TRP A O 1
ATOM 1378 N N . GLU A 1 178 ? 5.672 6.884 15.142 1.00 96.12 178 GLU A N 1
ATOM 1379 C CA . GLU A 1 178 ? 5.517 5.467 15.451 1.00 96.12 178 GLU A CA 1
ATOM 1380 C C . GLU A 1 1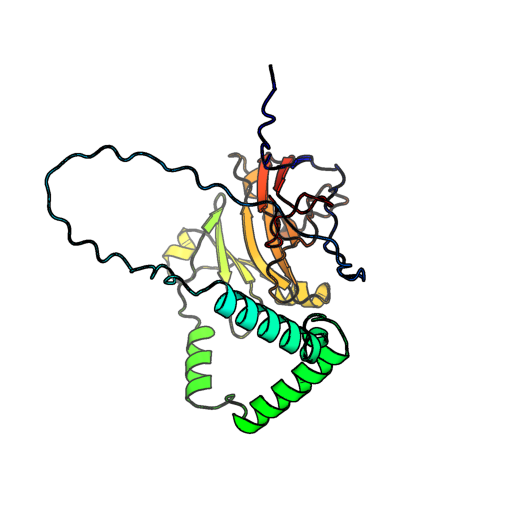78 ? 5.331 4.677 14.148 1.00 96.12 178 GLU A C 1
ATOM 1382 O O . GLU A 1 178 ? 4.447 4.990 13.342 1.00 96.12 178 GLU A O 1
ATOM 1387 N N . THR A 1 179 ? 6.140 3.638 13.932 1.00 96.50 179 THR A N 1
ATOM 1388 C CA . THR A 1 179 ? 5.976 2.747 12.773 1.00 96.50 179 THR A CA 1
ATOM 1389 C C . THR A 1 179 ? 4.786 1.816 12.991 1.00 96.50 179 THR A C 1
ATOM 1391 O O . THR A 1 179 ? 4.711 1.114 13.994 1.00 96.50 179 THR A O 1
ATOM 1394 N N . VAL A 1 180 ? 3.862 1.807 12.031 1.00 96.88 180 VAL A N 1
ATOM 1395 C CA . VAL A 1 180 ? 2.627 1.008 12.051 1.00 96.88 180 VAL A CA 1
ATOM 1396 C C . VAL A 1 180 ? 2.771 -0.230 11.171 1.00 96.88 180 VAL A C 1
ATOM 1398 O O . VAL A 1 180 ? 2.360 -1.317 11.564 1.00 96.88 180 VAL A O 1
ATOM 1401 N N . LEU A 1 181 ? 3.349 -0.070 9.979 1.00 97.31 181 LEU A N 1
ATOM 1402 C CA . LEU A 1 181 ? 3.633 -1.169 9.061 1.00 97.31 181 LEU A CA 1
ATOM 1403 C C . LEU A 1 181 ? 4.880 -0.856 8.238 1.00 97.31 181 LEU A C 1
ATOM 1405 O O . LEU A 1 181 ? 4.969 0.208 7.626 1.00 97.31 181 LEU A O 1
ATOM 1409 N N . ASP A 1 182 ? 5.788 -1.821 8.179 1.00 96.88 182 ASP A N 1
ATOM 1410 C CA . ASP A 1 182 ? 6.949 -1.819 7.294 1.00 96.88 182 ASP A CA 1
ATOM 1411 C C . ASP A 1 182 ? 6.681 -2.751 6.101 1.00 96.88 182 ASP A C 1
ATOM 1413 O O . ASP A 1 182 ? 6.499 -3.962 6.265 1.00 96.88 182 ASP A O 1
ATOM 1417 N N . LEU A 1 183 ? 6.618 -2.182 4.893 1.00 96.25 183 LEU A N 1
ATOM 1418 C CA . LEU A 1 183 ? 6.352 -2.943 3.670 1.00 96.25 183 LEU A CA 1
ATOM 1419 C C . LEU A 1 183 ? 7.576 -3.701 3.162 1.00 96.25 183 LEU A C 1
ATOM 1421 O O . LEU A 1 183 ? 7.414 -4.728 2.502 1.00 96.25 183 LEU A O 1
ATOM 1425 N N . ASP A 1 184 ? 8.783 -3.224 3.464 1.00 94.81 184 ASP A N 1
ATOM 1426 C CA . ASP A 1 184 ? 10.023 -3.924 3.150 1.00 94.81 184 ASP A CA 1
ATOM 1427 C C . ASP A 1 184 ? 10.127 -5.201 3.998 1.00 94.81 184 ASP A C 1
ATOM 1429 O O . ASP A 1 184 ? 10.424 -6.280 3.473 1.00 94.81 184 ASP A O 1
ATOM 1433 N N . ALA A 1 185 ? 9.807 -5.115 5.293 1.00 95.94 185 ALA A N 1
ATOM 1434 C CA . ALA A 1 185 ? 9.724 -6.275 6.179 1.00 95.94 185 ALA A CA 1
ATOM 1435 C C . ALA A 1 185 ? 8.588 -7.232 5.781 1.00 95.94 185 ALA A C 1
ATOM 1437 O O . ALA A 1 185 ? 8.806 -8.444 5.721 1.00 95.94 185 ALA A O 1
ATOM 1438 N N . LEU A 1 186 ? 7.401 -6.704 5.453 1.00 96.06 186 LEU A N 1
ATOM 1439 C CA . LEU A 1 186 ? 6.267 -7.509 4.987 1.00 96.06 186 LEU A CA 1
ATOM 1440 C C . LEU A 1 186 ? 6.612 -8.280 3.707 1.00 96.06 186 LEU A C 1
ATOM 1442 O O . LEU A 1 186 ? 6.368 -9.482 3.625 1.00 96.06 186 LEU A O 1
ATOM 1446 N N . GLY A 1 187 ? 7.202 -7.600 2.720 1.00 94.38 187 GLY A N 1
ATOM 1447 C CA . GLY A 1 187 ? 7.592 -8.216 1.455 1.00 94.38 187 GLY A CA 1
ATOM 1448 C C . GLY A 1 187 ? 8.638 -9.314 1.634 1.00 94.38 187 GLY A C 1
ATOM 1449 O O . GLY A 1 187 ? 8.520 -10.377 1.030 1.00 94.38 187 GLY A O 1
ATOM 1450 N N . LYS A 1 188 ? 9.617 -9.114 2.526 1.00 95.31 188 LYS A N 1
ATOM 1451 C CA . LYS A 1 188 ? 10.599 -10.152 2.885 1.00 95.31 188 LYS A CA 1
ATOM 1452 C C . LYS A 1 188 ? 9.950 -11.358 3.566 1.00 95.31 188 LYS A C 1
ATOM 1454 O O . LYS A 1 188 ? 10.303 -12.486 3.241 1.00 95.31 188 LYS A O 1
ATOM 1459 N N . ALA A 1 189 ? 9.022 -11.126 4.494 1.00 96.38 189 ALA A N 1
ATOM 1460 C CA . ALA A 1 189 ? 8.355 -12.193 5.237 1.00 96.38 189 ALA A CA 1
ATOM 1461 C C . ALA A 1 189 ? 7.439 -13.050 4.349 1.00 96.38 189 ALA A C 1
ATOM 1463 O O . ALA A 1 189 ? 7.353 -14.259 4.545 1.00 96.38 189 ALA A O 1
ATOM 1464 N N . GLU A 1 190 ? 6.769 -12.433 3.374 1.00 94.88 190 GLU A N 1
ATOM 1465 C CA . GLU A 1 190 ? 5.820 -13.118 2.487 1.00 94.88 190 GLU A CA 1
ATOM 1466 C C . GLU A 1 190 ? 6.439 -13.544 1.143 1.00 94.88 190 GLU A C 1
ATOM 1468 O O . GLU A 1 190 ? 5.801 -14.266 0.384 1.00 94.88 190 GLU A O 1
ATOM 1473 N N . GLY A 1 191 ? 7.678 -13.137 0.846 1.00 95.00 191 GLY A N 1
ATOM 1474 C CA . GLY A 1 191 ? 8.335 -13.417 -0.436 1.00 95.00 191 GLY A CA 1
ATOM 1475 C C . GLY A 1 191 ? 7.719 -12.654 -1.614 1.00 95.00 191 GLY A C 1
ATOM 1476 O O . GLY A 1 191 ? 7.812 -13.097 -2.756 1.00 95.00 191 GLY A O 1
ATOM 1477 N N . GLU A 1 192 ? 7.085 -11.515 -1.341 1.00 93.50 192 GLU A N 1
ATOM 1478 C CA . GLU A 1 192 ? 6.257 -10.775 -2.290 1.00 93.50 192 GLU A CA 1
ATOM 1479 C C . GLU A 1 192 ? 6.762 -9.341 -2.467 1.00 93.50 192 GLU A C 1
ATOM 1481 O O . GLU A 1 192 ? 7.115 -8.642 -1.515 1.00 93.50 192 GLU A O 1
ATOM 1486 N N . SER A 1 193 ? 6.762 -8.851 -3.708 1.00 92.50 193 SER A N 1
ATOM 1487 C CA . SER A 1 193 ? 7.155 -7.470 -4.018 1.00 92.50 193 SER A CA 1
ATOM 1488 C C . SER A 1 193 ? 5.978 -6.512 -3.811 1.00 92.50 193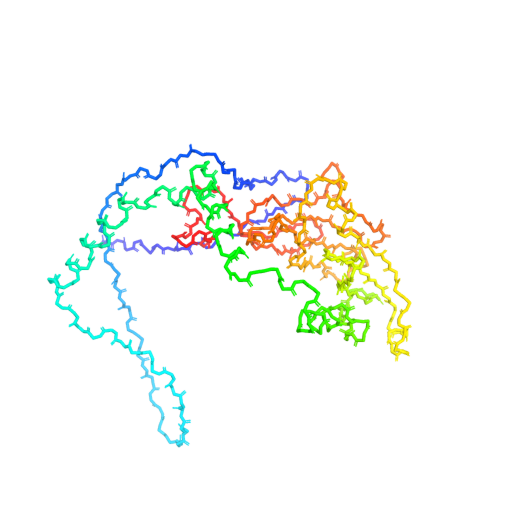 SER A C 1
ATOM 1490 O O . SER A 1 193 ? 5.483 -5.919 -4.777 1.00 92.50 193 SER A O 1
ATOM 1492 N N . TRP A 1 194 ? 5.523 -6.359 -2.569 1.00 95.94 194 TRP A N 1
ATOM 1493 C CA . TRP A 1 194 ? 4.396 -5.487 -2.249 1.00 95.94 194 TRP A CA 1
ATOM 1494 C C . TRP A 1 194 ? 4.678 -4.018 -2.573 1.00 95.94 194 TRP A C 1
ATOM 1496 O O . TRP A 1 194 ? 5.721 -3.460 -2.238 1.00 95.94 194 TRP A O 1
ATOM 1506 N N . VAL A 1 195 ? 3.704 -3.379 -3.214 1.00 95.38 195 VAL A N 1
ATOM 1507 C CA . VAL A 1 195 ? 3.664 -1.935 -3.449 1.00 95.38 195 VAL A CA 1
ATOM 1508 C C . VAL A 1 195 ? 2.347 -1.403 -2.908 1.00 95.38 195 VAL A C 1
ATOM 1510 O O . VAL A 1 195 ? 1.277 -1.866 -3.313 1.00 95.38 195 VAL A O 1
ATOM 1513 N N . TYR A 1 196 ? 2.428 -0.423 -2.013 1.00 96.06 196 TYR A N 1
ATOM 1514 C CA . TYR A 1 196 ? 1.265 0.233 -1.428 1.00 96.06 196 TYR A CA 1
ATOM 1515 C C . TYR A 1 196 ? 0.540 1.108 -2.454 1.00 96.06 196 TYR A C 1
ATOM 1517 O O . TYR A 1 196 ? 1.140 1.966 -3.100 1.00 96.06 196 TYR A O 1
ATOM 1525 N N . LYS A 1 197 ? -0.765 0.876 -2.607 1.00 95.19 197 LYS A N 1
ATOM 1526 C CA . LYS A 1 197 ? -1.654 1.579 -3.549 1.00 95.19 197 LYS A CA 1
ATOM 1527 C C . LYS A 1 197 ? -2.689 2.452 -2.838 1.00 95.19 197 LYS A C 1
ATOM 1529 O O . LYS A 1 197 ? -3.550 3.038 -3.487 1.00 95.19 197 LYS A O 1
ATOM 1534 N N . GLY A 1 198 ? -2.593 2.566 -1.515 1.00 94.31 198 GLY A N 1
ATOM 1535 C CA . GLY A 1 198 ? -3.508 3.349 -0.698 1.00 94.31 198 GLY A CA 1
ATOM 1536 C C . GLY A 1 198 ? -4.277 2.492 0.294 1.00 94.31 198 GLY A C 1
ATOM 1537 O O . GLY A 1 198 ? -3.972 1.324 0.530 1.00 94.31 198 GLY A O 1
ATOM 1538 N N . GLN A 1 199 ? -5.290 3.104 0.887 1.00 95.31 199 GLN A N 1
ATOM 1539 C CA . GLN A 1 199 ? -6.081 2.492 1.940 1.00 95.31 199 GLN A CA 1
ATOM 1540 C C . GLN A 1 199 ? -7.519 2.999 1.902 1.00 95.31 199 GLN A C 1
ATOM 1542 O O . GLN A 1 199 ? -7.773 4.136 1.493 1.00 95.31 199 GLN A O 1
ATOM 1547 N N . VAL A 1 200 ? -8.443 2.171 2.375 1.00 95.56 200 VAL A N 1
ATOM 1548 C CA . VAL A 1 200 ? -9.861 2.503 2.522 1.00 95.56 200 VAL A CA 1
ATOM 1549 C C . VAL A 1 200 ? -10.233 2.326 3.988 1.00 95.56 200 VAL A C 1
ATOM 1551 O O . VAL A 1 200 ? -10.389 1.207 4.475 1.00 95.56 200 VAL A O 1
ATOM 1554 N N . ASN A 1 201 ? -10.333 3.444 4.702 1.00 95.12 201 ASN A N 1
ATOM 1555 C CA . ASN A 1 201 ? -10.642 3.446 6.129 1.00 95.12 201 ASN A CA 1
ATOM 1556 C C . ASN A 1 201 ? -12.140 3.248 6.350 1.00 95.12 201 ASN A C 1
ATOM 1558 O O . ASN A 1 201 ? -12.951 3.776 5.585 1.00 95.12 201 ASN A O 1
ATOM 1562 N N . LEU A 1 202 ? -12.491 2.534 7.413 1.00 94.38 202 LEU A N 1
ATOM 1563 C CA . LEU A 1 202 ? -13.840 2.563 7.946 1.00 94.38 202 LEU A CA 1
ATOM 1564 C C . LEU A 1 202 ? -13.987 3.816 8.818 1.00 94.38 202 LEU A C 1
ATOM 1566 O O . LEU A 1 202 ? -13.177 4.064 9.707 1.00 94.38 202 LEU A O 1
ATOM 1570 N N . ASP A 1 203 ? -15.014 4.614 8.545 1.00 87.94 203 ASP A N 1
ATOM 1571 C CA . ASP A 1 203 ? -15.377 5.766 9.368 1.00 87.94 203 ASP A CA 1
ATOM 1572 C C . ASP A 1 203 ? -16.885 5.740 9.622 1.00 87.94 203 ASP A C 1
ATOM 1574 O O . ASP A 1 203 ? -17.677 6.360 8.916 1.00 87.94 203 ASP A O 1
ATOM 1578 N N . ASP A 1 204 ? -17.284 4.928 10.599 1.00 89.62 204 ASP A N 1
ATOM 1579 C CA . ASP A 1 204 ? -18.668 4.795 11.065 1.00 89.62 204 ASP A CA 1
ATOM 1580 C C . ASP A 1 204 ? -18.935 5.616 12.341 1.00 89.62 204 ASP A C 1
ATOM 1582 O O . ASP A 1 204 ? -19.951 5.434 13.010 1.00 89.62 204 ASP A O 1
ATOM 1586 N N . GLY A 1 205 ? -18.009 6.516 12.695 1.00 86.81 205 GLY A N 1
ATOM 1587 C CA . GLY A 1 205 ? -18.066 7.313 13.918 1.00 86.81 205 GLY A CA 1
ATOM 1588 C C . GLY A 1 205 ? -17.706 6.553 15.199 1.00 86.81 205 GLY A C 1
ATOM 1589 O O . GLY A 1 205 ? -17.734 7.155 16.272 1.00 86.81 205 GLY A O 1
ATOM 1590 N N . THR A 1 206 ? -17.342 5.267 15.127 1.00 89.75 206 THR A N 1
ATOM 1591 C CA . THR A 1 206 ? -16.942 4.480 16.302 1.00 89.75 206 THR A CA 1
ATOM 1592 C C . THR A 1 206 ? -15.415 4.387 16.443 1.00 89.75 206 THR A C 1
ATOM 1594 O O . THR A 1 206 ? -14.702 4.317 15.437 1.00 89.75 206 THR A O 1
ATOM 1597 N N . PRO A 1 207 ? -14.870 4.325 17.676 1.00 86.88 207 PRO A N 1
ATOM 1598 C CA . PRO A 1 207 ? -13.438 4.090 17.880 1.00 86.88 207 PRO A CA 1
ATOM 1599 C C . PRO A 1 207 ? -12.957 2.753 17.300 1.00 86.88 207 PRO A C 1
ATOM 1601 O O . PRO A 1 207 ? -11.821 2.641 16.845 1.00 86.88 207 PRO A O 1
ATOM 1604 N N . GLU A 1 208 ? -13.811 1.725 17.303 1.00 86.81 208 GLU A N 1
ATOM 1605 C CA . GLU A 1 208 ? -13.484 0.441 16.682 1.00 86.81 208 GLU A CA 1
ATOM 1606 C C . GLU A 1 208 ? -13.360 0.587 15.160 1.00 86.81 208 GLU A C 1
ATOM 1608 O O . GLU A 1 208 ? -12.376 0.125 14.581 1.00 86.81 208 GLU A O 1
ATOM 1613 N N . GLY A 1 209 ? -14.315 1.268 14.522 1.00 89.31 209 GLY A N 1
ATOM 1614 C CA . GLY A 1 209 ? -14.312 1.502 13.083 1.00 89.31 209 GLY A CA 1
ATOM 1615 C C . GLY A 1 209 ? -13.094 2.296 12.624 1.00 89.31 209 GLY A C 1
ATOM 1616 O O . GLY A 1 209 ? -12.411 1.876 11.695 1.00 89.31 209 G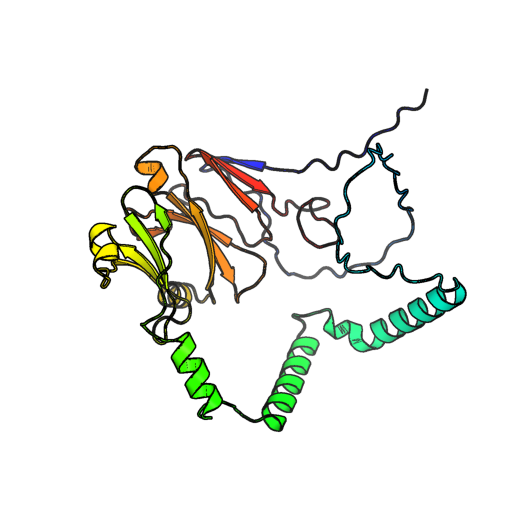LY A O 1
ATOM 1617 N N . GLN A 1 210 ? -12.727 3.351 13.355 1.00 90.12 210 GLN A N 1
ATOM 1618 C CA . GLN A 1 210 ? -11.539 4.171 13.070 1.00 90.12 210 GLN A CA 1
ATOM 1619 C C . GLN A 1 210 ? -10.219 3.387 13.127 1.00 90.12 210 GLN A C 1
ATOM 1621 O O . GLN A 1 210 ? -9.230 3.795 12.514 1.00 90.12 210 GLN A O 1
ATOM 1626 N N . ASN A 1 211 ? -10.187 2.260 13.845 1.00 92.44 211 ASN A N 1
ATOM 1627 C CA . ASN A 1 211 ? -9.026 1.378 13.891 1.00 92.44 211 ASN A CA 1
ATOM 1628 C C . ASN A 1 211 ? -8.983 0.369 12.736 1.00 92.44 211 ASN A C 1
ATOM 1630 O O . ASN A 1 211 ? -7.966 -0.302 12.576 1.00 92.44 211 ASN A O 1
ATOM 1634 N N . ARG A 1 212 ? -10.038 0.251 11.923 1.00 94.50 212 ARG A N 1
ATOM 1635 C CA . ARG A 1 212 ? -10.115 -0.699 10.809 1.00 94.50 212 ARG A CA 1
ATOM 1636 C C . ARG A 1 212 ? -9.892 -0.002 9.473 1.00 94.50 212 ARG A C 1
ATOM 1638 O O . ARG A 1 212 ? -10.499 1.017 9.142 1.00 94.50 212 ARG A O 1
ATOM 1645 N N . THR A 1 213 ? -9.034 -0.594 8.657 1.00 96.62 213 THR A N 1
ATOM 1646 C CA . THR A 1 213 ? -8.776 -0.125 7.297 1.00 96.62 213 THR A CA 1
ATOM 1647 C C . THR A 1 213 ? -8.546 -1.296 6.358 1.00 96.62 213 THR A C 1
ATOM 1649 O O . THR A 1 213 ? -8.109 -2.361 6.783 1.00 96.62 213 THR A O 1
ATOM 1652 N N . LEU A 1 214 ? -8.818 -1.106 5.072 1.00 97.06 214 LEU A N 1
ATOM 1653 C CA . LEU A 1 214 ? -8.342 -1.996 4.022 1.00 97.06 214 LEU A CA 1
ATOM 1654 C C . LEU A 1 214 ? -7.079 -1.390 3.426 1.00 97.06 214 LEU A C 1
ATOM 1656 O O . LEU A 1 214 ? -7.151 -0.335 2.800 1.00 97.06 214 LEU A O 1
ATOM 1660 N N . LEU A 1 215 ? -5.940 -2.058 3.581 1.00 97.12 215 LEU A N 1
ATOM 1661 C CA . LEU A 1 215 ? -4.721 -1.695 2.865 1.00 97.12 215 LEU A CA 1
ATOM 1662 C C . LEU A 1 215 ? -4.765 -2.313 1.468 1.00 97.12 215 LEU A C 1
ATOM 1664 O O . LEU A 1 215 ? -4.974 -3.520 1.326 1.00 97.12 215 LEU A O 1
ATOM 1668 N N . LEU A 1 216 ? -4.572 -1.482 0.445 1.00 96.44 216 LEU A N 1
ATOM 1669 C CA . LEU A 1 216 ? -4.506 -1.898 -0.952 1.00 96.44 216 LEU A CA 1
ATOM 1670 C C . LEU A 1 216 ? -3.041 -2.097 -1.330 1.00 96.44 216 LEU A C 1
ATOM 1672 O O . LEU A 1 216 ? -2.253 -1.148 -1.332 1.00 96.44 216 LEU A O 1
ATOM 1676 N N . LEU A 1 217 ? -2.675 -3.333 -1.652 1.00 96.12 217 LEU A N 1
ATOM 1677 C CA . LEU A 1 217 ? -1.319 -3.723 -2.022 1.00 96.12 217 LEU A CA 1
ATOM 1678 C C . LEU A 1 217 ? -1.325 -4.327 -3.424 1.00 96.12 217 LEU A C 1
ATOM 1680 O O . LEU A 1 217 ? -2.253 -5.034 -3.796 1.00 96.12 217 LEU A O 1
ATOM 1684 N N . SER A 1 218 ? -0.282 -4.081 -4.203 1.00 94.38 218 SER A N 1
ATOM 1685 C CA . SER A 1 218 ? -0.098 -4.690 -5.527 1.00 94.38 218 SER A CA 1
ATOM 1686 C C . SER A 1 218 ? 1.204 -5.475 -5.571 1.00 94.38 218 SER A C 1
ATOM 1688 O O . SER A 1 218 ? 2.200 -5.060 -4.970 1.00 94.38 218 SER A O 1
ATOM 1690 N N . ARG A 1 219 ? 1.209 -6.593 -6.298 1.00 92.25 219 ARG A N 1
ATOM 1691 C CA . ARG A 1 219 ? 2.422 -7.371 -6.554 1.00 92.25 219 ARG A CA 1
ATOM 1692 C C . ARG A 1 219 ? 3.200 -6.721 -7.688 1.00 92.25 219 ARG A C 1
ATOM 1694 O O . ARG A 1 219 ? 2.663 -6.488 -8.769 1.00 92.25 219 ARG A O 1
ATOM 1701 N N . GLY A 1 220 ? 4.451 -6.353 -7.429 1.00 87.38 220 GLY A N 1
ATOM 1702 C CA . GLY A 1 220 ? 5.328 -5.763 -8.444 1.00 87.38 220 GLY A CA 1
ATOM 1703 C C . GLY A 1 220 ? 4.842 -4.421 -9.010 1.00 87.38 220 GLY A C 1
ATOM 1704 O O . GLY A 1 220 ? 5.318 -4.004 -10.059 1.00 87.38 220 GLY A O 1
ATOM 1705 N N . GLY A 1 221 ? 3.902 -3.741 -8.341 1.00 86.06 221 GLY A N 1
ATOM 1706 C CA . GLY A 1 221 ? 3.363 -2.455 -8.793 1.00 86.06 221 GLY A CA 1
ATOM 1707 C C . GLY A 1 221 ? 2.275 -2.540 -9.867 1.00 86.06 221 GLY A C 1
ATOM 1708 O O . GLY A 1 221 ? 1.920 -1.494 -10.420 1.00 86.06 221 GLY A O 1
ATOM 1709 N N . ALA A 1 222 ? 1.729 -3.732 -10.131 1.00 86.31 222 ALA A N 1
ATOM 1710 C CA . ALA A 1 222 ? 0.624 -3.941 -11.064 1.00 86.31 222 ALA A CA 1
ATOM 1711 C C . ALA A 1 222 ? -0.603 -3.049 -10.768 1.00 86.31 222 ALA A C 1
ATOM 1713 O O . ALA A 1 222 ? -0.744 -2.457 -9.694 1.00 86.31 222 ALA A O 1
ATOM 1714 N N . ASP A 1 223 ? -1.496 -2.942 -11.753 1.00 85.25 223 ASP A N 1
ATOM 1715 C CA . ASP A 1 223 ? -2.776 -2.230 -11.616 1.00 85.25 223 ASP A CA 1
ATOM 1716 C C . ASP A 1 223 ? -3.784 -3.014 -10.751 1.00 85.25 223 ASP A C 1
ATOM 1718 O O . ASP A 1 223 ? -4.650 -2.438 -10.100 1.00 85.25 223 ASP A O 1
ATOM 1722 N N . ALA A 1 224 ? -3.648 -4.343 -10.700 1.00 87.56 224 ALA A N 1
ATOM 1723 C CA . ALA A 1 224 ? -4.436 -5.180 -9.807 1.00 87.56 224 ALA A CA 1
ATOM 1724 C C . ALA A 1 224 ? -3.973 -5.022 -8.352 1.00 87.56 224 ALA A C 1
ATOM 1726 O O . ALA A 1 224 ? -2.780 -4.886 -8.060 1.00 87.56 224 ALA A O 1
ATOM 1727 N N . THR A 1 225 ? -4.930 -5.072 -7.428 1.00 93.06 225 THR A N 1
ATOM 1728 C CA . THR A 1 225 ? -4.669 -4.925 -5.995 1.00 93.06 225 THR A CA 1
ATOM 1729 C C . THR A 1 225 ? -5.272 -6.070 -5.204 1.00 93.06 225 THR A C 1
ATOM 1731 O O . THR A 1 225 ? -6.384 -6.510 -5.487 1.00 93.06 225 THR A O 1
ATOM 1734 N N . VAL A 1 226 ? -4.562 -6.485 -4.165 1.00 94.00 226 VAL A N 1
ATOM 1735 C CA . VAL A 1 226 ? -5.065 -7.272 -3.044 1.00 94.00 226 VAL A CA 1
ATOM 1736 C C . VAL A 1 226 ? -5.467 -6.286 -1.948 1.00 94.00 226 VAL A C 1
ATOM 1738 O O . VAL A 1 226 ? -4.657 -5.445 -1.552 1.00 94.00 226 VAL A O 1
ATOM 1741 N N . ALA A 1 227 ? -6.699 -6.374 -1.449 1.00 95.62 227 ALA A N 1
ATOM 1742 C CA . ALA A 1 227 ? -7.137 -5.580 -0.300 1.00 95.62 227 ALA A CA 1
ATOM 1743 C C . ALA A 1 227 ? -7.101 -6.445 0.960 1.00 95.62 227 ALA A C 1
ATOM 1745 O O . ALA A 1 227 ? -7.688 -7.525 0.973 1.00 95.62 227 ALA A O 1
ATOM 1746 N N . ARG A 1 228 ? -6.434 -5.989 2.020 1.00 96.50 228 ARG A N 1
ATOM 1747 C CA . ARG A 1 228 ? -6.319 -6.729 3.288 1.00 96.50 228 ARG A CA 1
ATOM 1748 C C . ARG A 1 228 ? -6.750 -5.853 4.449 1.00 96.50 228 ARG A C 1
ATOM 1750 O O . ARG A 1 228 ? -6.291 -4.717 4.567 1.00 96.50 228 ARG A O 1
ATOM 1757 N N . GLU A 1 229 ? -7.599 -6.385 5.316 1.00 97.19 229 GLU A N 1
ATOM 1758 C CA . GLU A 1 229 ? -8.014 -5.689 6.526 1.00 97.19 229 GLU A CA 1
ATOM 1759 C C . GLU A 1 229 ? -6.866 -5.602 7.535 1.00 97.19 229 GLU A C 1
ATOM 1761 O O . GLU A 1 229 ? -6.232 -6.598 7.890 1.00 97.19 229 GLU A O 1
ATOM 1766 N N . PHE A 1 230 ? -6.616 -4.389 8.007 1.00 97.25 230 PHE A N 1
ATOM 1767 C CA . PHE A 1 230 ? -5.577 -4.047 8.961 1.00 97.25 230 PHE A CA 1
ATOM 1768 C C . PHE A 1 230 ? -6.194 -3.326 10.158 1.00 97.25 230 PHE A C 1
ATOM 1770 O O . PHE A 1 230 ? -7.103 -2.505 10.001 1.00 97.25 230 PHE A O 1
ATOM 1777 N N . ASN A 1 231 ? -5.689 -3.642 11.348 1.00 95.56 231 ASN A N 1
ATOM 1778 C CA . ASN A 1 231 ? -6.099 -3.026 12.599 1.00 95.56 231 ASN A CA 1
ATOM 1779 C C . ASN A 1 231 ? -4.985 -2.112 13.127 1.00 95.56 231 ASN A C 1
ATOM 1781 O O . ASN A 1 231 ? -3.899 -2.573 13.479 1.00 95.56 231 ASN A O 1
ATOM 1785 N N . TYR A 1 232 ? -5.274 -0.816 13.214 1.00 94.31 232 TYR A N 1
ATOM 1786 C CA . TYR A 1 232 ? -4.359 0.196 13.730 1.00 94.31 232 TYR A CA 1
ATOM 1787 C C . TYR A 1 232 ? -4.119 0.109 15.241 1.00 94.31 232 TYR A C 1
ATOM 1789 O O . TYR A 1 232 ? -3.090 0.583 15.711 1.00 94.31 232 TYR A O 1
ATOM 1797 N N . ALA A 1 233 ? -5.020 -0.483 16.024 1.00 92.56 233 ALA A N 1
ATOM 1798 C CA . ALA A 1 233 ? -4.799 -0.650 17.459 1.00 92.56 233 ALA A CA 1
ATOM 1799 C C . ALA A 1 233 ? -3.727 -1.713 17.742 1.00 92.56 233 ALA A C 1
ATOM 1801 O O . ALA A 1 233 ? -2.884 -1.528 18.615 1.00 92.56 233 ALA A O 1
ATOM 1802 N N . SER A 1 234 ? -3.735 -2.809 16.978 1.00 94.31 234 SER A N 1
ATOM 1803 C CA . SER A 1 234 ? -2.791 -3.924 17.125 1.00 94.31 234 SER A CA 1
ATOM 1804 C C . SER A 1 234 ? -1.638 -3.903 16.117 1.00 94.31 234 SER A C 1
ATOM 1806 O O . SER A 1 234 ? -0.864 -4.859 16.086 1.00 94.31 234 SER A O 1
ATOM 1808 N N . ASN A 1 235 ? -1.557 -2.875 15.262 1.00 95.81 235 ASN A N 1
ATOM 1809 C CA . ASN A 1 235 ? -0.586 -2.736 14.169 1.00 95.81 235 ASN A CA 1
ATOM 1810 C C . ASN A 1 235 ? -0.397 -4.039 13.362 1.00 95.81 235 ASN A C 1
ATOM 1812 O O . ASN A 1 235 ? 0.721 -4.475 13.093 1.00 95.81 235 ASN A O 1
ATOM 1816 N N . SER A 1 236 ? -1.498 -4.710 13.017 1.00 96.25 236 SER A N 1
ATOM 1817 C CA . SER A 1 236 ? -1.453 -6.028 12.374 1.00 96.25 236 SER A CA 1
ATOM 1818 C C . SER A 1 236 ? -2.628 -6.279 11.437 1.00 96.25 236 SER A C 1
ATOM 1820 O O . SER A 1 236 ? -3.720 -5.731 11.594 1.00 96.25 236 SER A O 1
ATOM 1822 N N . PHE A 1 237 ? -2.398 -7.148 10.450 1.00 96.88 237 PHE A N 1
ATOM 1823 C CA . PHE A 1 237 ? -3.462 -7.662 9.594 1.00 96.88 237 PHE A CA 1
ATOM 1824 C C . PHE A 1 237 ? -4.422 -8.539 10.396 1.00 96.88 237 PHE A C 1
ATOM 1826 O O . PHE A 1 237 ? -3.998 -9.414 11.156 1.00 96.88 237 PHE A O 1
ATOM 1833 N N . ILE A 1 238 ? -5.721 -8.339 10.181 1.00 95.38 238 ILE A N 1
ATOM 1834 C CA . ILE A 1 238 ? -6.744 -9.225 10.728 1.00 95.38 238 ILE A CA 1
ATOM 1835 C C . ILE A 1 238 ? -6.792 -10.457 9.834 1.00 95.38 238 ILE A C 1
ATOM 1837 O O . ILE A 1 238 ? -7.038 -10.360 8.632 1.00 95.38 238 ILE A O 1
ATOM 1841 N N . LYS A 1 239 ? -6.527 -11.624 10.416 1.00 92.94 239 LYS A N 1
ATOM 1842 C CA . LYS A 1 239 ? -6.478 -12.864 9.649 1.00 92.94 239 LYS A CA 1
ATOM 1843 C C . LYS A 1 239 ? -7.882 -13.283 9.186 1.00 92.94 239 LYS A C 1
ATOM 1845 O O . LYS A 1 239 ? -8.833 -13.092 9.954 1.00 92.94 239 LYS A O 1
ATOM 1850 N N . PRO A 1 240 ? -8.034 -13.891 7.994 1.00 89.88 240 PRO A N 1
ATOM 1851 C CA . PRO A 1 240 ? -9.321 -14.406 7.521 1.00 89.88 240 PRO A CA 1
ATOM 1852 C C . PRO A 1 240 ? -10.008 -15.347 8.514 1.00 89.88 240 PRO A C 1
ATOM 1854 O O . PRO A 1 240 ? -11.221 -15.272 8.691 1.00 89.88 240 PRO A O 1
ATOM 1857 N N . GLU A 1 241 ? -9.241 -16.171 9.233 1.00 88.62 241 GLU A N 1
ATOM 1858 C CA . GLU A 1 241 ? -9.770 -17.127 10.217 1.00 88.62 241 GLU A CA 1
ATOM 1859 C C . GLU A 1 241 ? -10.363 -16.426 11.447 1.00 88.62 241 GLU A C 1
ATOM 1861 O O . GLU A 1 241 ? -11.249 -16.959 12.108 1.00 88.62 241 GLU A O 1
ATOM 1866 N N . SER A 1 242 ? -9.905 -15.208 11.743 1.00 89.06 242 SER A N 1
ATOM 1867 C CA . SER A 1 242 ? -10.479 -14.325 12.768 1.00 89.06 242 SER A CA 1
ATOM 1868 C C . SER A 1 242 ? -11.553 -13.389 12.197 1.00 89.06 242 SER A C 1
ATOM 1870 O O . SER A 1 242 ? -11.969 -12.438 12.858 1.00 89.06 242 SER A O 1
ATOM 1872 N N . GLY A 1 243 ? -11.992 -13.636 10.960 1.00 87.94 243 GLY A N 1
ATOM 1873 C CA . GLY A 1 243 ? -13.005 -12.859 10.260 1.00 87.94 243 GLY A CA 1
ATOM 1874 C C . GLY A 1 243 ? -12.472 -11.630 9.529 1.00 87.94 243 GLY A C 1
ATOM 1875 O O . GLY A 1 243 ? -13.277 -10.771 9.195 1.00 87.94 243 GLY A O 1
ATOM 1876 N N . GLY A 1 244 ? -11.165 -11.490 9.300 1.00 92.25 244 GLY A N 1
ATOM 1877 C CA . GLY A 1 244 ? -10.599 -10.374 8.535 1.00 92.25 244 GLY A CA 1
ATOM 1878 C C . GLY A 1 244 ? -10.950 -10.423 7.046 1.00 92.25 244 GLY A C 1
ATOM 1879 O O . GLY A 1 244 ? -10.978 -11.495 6.441 1.00 92.25 244 GLY A O 1
ATOM 1880 N N . PHE A 1 245 ? -11.199 -9.269 6.430 1.00 94.31 245 PHE A N 1
ATOM 1881 C CA . PHE A 1 245 ? -11.420 -9.204 4.985 1.00 94.31 245 PHE A CA 1
ATOM 1882 C C . PHE A 1 245 ? -10.109 -9.327 4.199 1.00 94.31 245 PHE A C 1
ATOM 1884 O O . PHE A 1 245 ? -9.154 -8.586 4.436 1.00 94.31 245 PHE A O 1
ATOM 1891 N N . VAL A 1 246 ? -10.091 -10.221 3.207 1.00 93.56 246 VAL A N 1
ATOM 1892 C CA . VAL A 1 246 ? -9.018 -10.317 2.208 1.00 93.56 246 VAL A CA 1
ATOM 1893 C C . VAL A 1 246 ? -9.633 -10.444 0.823 1.00 93.56 246 VAL A C 1
ATOM 1895 O O . VAL A 1 246 ? -10.132 -11.504 0.458 1.00 93.56 246 VAL A O 1
ATOM 1898 N N . VAL A 1 247 ? -9.590 -9.362 0.050 1.00 91.12 247 VAL A N 1
ATOM 1899 C CA . VAL A 1 247 ? -10.003 -9.363 -1.355 1.00 91.12 247 VAL A CA 1
ATOM 1900 C C . VAL A 1 247 ? -8.803 -9.786 -2.204 1.00 91.12 247 VAL A C 1
ATOM 1902 O O . VAL A 1 247 ? -7.767 -9.115 -2.139 1.00 91.12 247 VAL A O 1
ATOM 1905 N N . PRO A 1 248 ? -8.912 -10.882 -2.975 1.00 90.50 248 PRO A N 1
ATOM 1906 C CA . PRO A 1 248 ? -7.821 -11.382 -3.800 1.00 90.50 248 PRO A CA 1
ATOM 1907 C C . PRO A 1 248 ? -7.464 -10.412 -4.931 1.00 90.50 248 PRO A C 1
ATOM 1909 O O . PRO A 1 248 ? -8.151 -9.423 -5.184 1.00 90.50 248 PRO A O 1
ATOM 1912 N N . GLU A 1 249 ? -6.355 -10.706 -5.605 1.00 89.00 249 GLU A N 1
ATOM 1913 C CA . GLU A 1 249 ? -5.814 -9.857 -6.661 1.00 89.00 249 GLU A CA 1
ATOM 1914 C C . GLU A 1 249 ? -6.770 -9.754 -7.850 1.00 89.00 249 GLU A C 1
ATOM 1916 O O . GLU A 1 249 ? -7.008 -10.725 -8.573 1.00 89.00 249 GLU A O 1
ATOM 1921 N N . ALA A 1 250 ? -7.289 -8.546 -8.043 1.00 86.12 250 ALA A N 1
ATOM 1922 C CA . ALA A 1 250 ? -8.095 -8.157 -9.187 1.00 86.12 250 ALA A CA 1
ATOM 1923 C C . ALA A 1 250 ? -8.102 -6.627 -9.309 1.00 86.12 250 ALA A C 1
ATOM 1925 O O . ALA A 1 250 ? -7.714 -5.899 -8.385 1.00 86.12 250 ALA A O 1
ATOM 1926 N N . LYS A 1 251 ? -8.588 -6.117 -10.443 1.00 85.44 251 LYS A N 1
ATOM 1927 C CA . LYS A 1 251 ? -8.912 -4.694 -10.593 1.00 85.44 251 LYS A CA 1
ATOM 1928 C C . LYS A 1 251 ? -10.204 -4.384 -9.843 1.00 85.44 251 LYS A C 1
ATOM 1930 O O . LYS A 1 251 ? -11.276 -4.327 -10.435 1.00 85.44 251 LYS A O 1
ATOM 1935 N N . THR A 1 252 ? -10.098 -4.218 -8.531 1.00 83.69 252 THR A N 1
ATOM 1936 C CA . THR A 1 252 ? -11.254 -4.068 -7.643 1.00 83.69 252 THR A CA 1
ATOM 1937 C C . THR A 1 252 ? -11.410 -2.628 -7.171 1.00 83.69 252 THR A C 1
ATOM 1939 O O . THR A 1 252 ? -10.441 -2.000 -6.747 1.00 83.69 252 THR A O 1
ATOM 1942 N N . ARG A 1 253 ? -12.645 -2.118 -7.150 1.00 87.25 253 ARG A N 1
ATOM 1943 C CA . ARG A 1 253 ? -13.021 -1.030 -6.233 1.00 87.25 253 ARG A CA 1
ATOM 1944 C C . ARG A 1 253 ? -13.721 -1.626 -5.026 1.00 87.25 253 ARG A C 1
ATOM 1946 O O . ARG A 1 253 ? -14.660 -2.397 -5.184 1.00 87.25 253 ARG A O 1
ATOM 1953 N N . VAL A 1 254 ? -13.279 -1.248 -3.833 1.00 92.00 254 VAL A N 1
ATOM 1954 C CA . VAL A 1 254 ? -13.848 -1.709 -2.566 1.00 92.00 254 VAL A CA 1
ATOM 1955 C C . VAL A 1 254 ? -14.115 -0.519 -1.654 1.00 92.00 254 VAL A C 1
ATOM 1957 O O . VAL A 1 254 ? -13.316 0.413 -1.588 1.00 92.00 254 VAL A O 1
ATOM 1960 N N . THR A 1 255 ? -15.245 -0.550 -0.957 1.00 93.94 255 THR A N 1
ATOM 1961 C CA . THR A 1 255 ? -15.586 0.402 0.099 1.00 93.94 255 THR A CA 1
ATOM 1962 C C . THR A 1 255 ? -16.270 -0.307 1.254 1.00 93.94 255 THR A C 1
ATOM 1964 O O . THR A 1 255 ? -16.889 -1.357 1.081 1.00 93.94 255 THR A O 1
ATOM 1967 N N . TRP A 1 256 ? -16.184 0.279 2.440 1.00 95.38 256 TRP A N 1
ATOM 1968 C CA . TRP A 1 256 ? -16.986 -0.151 3.574 1.00 95.38 256 TRP A CA 1
ATOM 1969 C C . TRP A 1 256 ? -18.437 0.292 3.389 1.00 95.38 256 TRP A C 1
ATOM 1971 O O . TRP A 1 256 ? -18.699 1.403 2.925 1.00 95.38 256 TRP A O 1
ATOM 1981 N N . ARG A 1 257 ? -19.374 -0.575 3.770 1.00 93.31 257 ARG A N 1
ATOM 1982 C CA . ARG A 1 257 ? -20.748 -0.182 4.105 1.00 93.31 257 ARG A CA 1
ATOM 1983 C C . ARG A 1 257 ? -20.887 0.004 5.613 1.00 93.31 257 ARG A C 1
ATOM 1985 O O . ARG A 1 257 ? -21.490 0.974 6.050 1.00 93.31 257 ARG A O 1
ATOM 1992 N N . ASP A 1 258 ? -20.333 -0.935 6.371 1.00 91.88 258 ASP A N 1
ATOM 1993 C CA . ASP A 1 258 ? -20.289 -0.966 7.831 1.00 91.88 258 ASP A CA 1
ATOM 1994 C C . ASP A 1 258 ? -19.171 -1.919 8.283 1.00 91.88 258 ASP A C 1
ATOM 1996 O O . ASP A 1 258 ? -18.546 -2.582 7.452 1.00 91.88 258 ASP A O 1
ATOM 2000 N N . LYS A 1 259 ? -18.923 -2.021 9.595 1.00 91.50 259 LYS A N 1
ATOM 2001 C CA . LYS A 1 259 ? -17.849 -2.857 10.160 1.00 91.50 259 LYS A CA 1
ATOM 2002 C C . LYS A 1 259 ? -17.887 -4.330 9.745 1.00 91.50 259 LYS A C 1
ATOM 2004 O O . LYS A 1 259 ? -16.853 -4.999 9.795 1.00 91.50 259 LYS A O 1
ATOM 2009 N N . ASP A 1 260 ? -19.044 -4.839 9.336 1.00 92.31 260 ASP A N 1
ATOM 2010 C CA . ASP A 1 260 ? -19.242 -6.237 8.971 1.00 92.31 260 ASP A CA 1
ATOM 2011 C C . ASP A 1 260 ? -19.556 -6.419 7.486 1.00 92.31 260 ASP A C 1
ATOM 2013 O O . ASP A 1 260 ? -19.803 -7.548 7.068 1.00 92.31 260 ASP A O 1
ATOM 2017 N N . THR A 1 261 ? -19.532 -5.359 6.673 1.00 92.44 261 THR A N 1
ATOM 2018 C CA . THR A 1 261 ? -19.952 -5.428 5.271 1.00 92.44 261 THR A CA 1
ATOM 2019 C C . THR A 1 261 ? -19.102 -4.542 4.367 1.00 92.44 261 THR A C 1
ATOM 2021 O O . THR A 1 261 ? -19.034 -3.322 4.532 1.00 92.44 261 THR A O 1
ATOM 2024 N N . LEU A 1 262 ? -18.531 -5.151 3.329 1.00 93.75 262 LEU A N 1
ATOM 2025 C CA . LEU A 1 262 ? -17.887 -4.458 2.216 1.00 93.75 262 LEU A CA 1
ATOM 2026 C C . LEU A 1 262 ? -18.816 -4.390 1.010 1.00 93.75 262 LEU A C 1
ATOM 2028 O O . LEU A 1 262 ? -19.620 -5.290 0.786 1.00 93.75 262 LEU A O 1
ATOM 2032 N N . VAL A 1 263 ? -18.667 -3.345 0.207 1.00 91.19 263 VAL A N 1
ATOM 2033 C CA . VAL A 1 263 ? -19.227 -3.252 -1.140 1.00 91.19 263 VAL A CA 1
ATOM 2034 C C . VAL A 1 263 ? -18.064 -3.261 -2.115 1.00 91.19 263 VAL A C 1
ATOM 2036 O O . VAL A 1 263 ? -17.156 -2.435 -2.007 1.00 91.19 263 VAL A O 1
ATOM 2039 N N . LEU A 1 264 ? -18.079 -4.202 -3.051 1.00 89.12 264 LEU A N 1
ATOM 2040 C CA . LEU A 1 264 ? -17.017 -4.373 -4.035 1.00 89.12 264 LEU A CA 1
ATOM 2041 C C . LEU A 1 264 ? -17.559 -4.483 -5.456 1.00 89.12 264 LEU A C 1
ATOM 2043 O O . LEU A 1 264 ? -18.566 -5.144 -5.700 1.00 89.12 264 LEU A O 1
ATOM 2047 N N . GLY A 1 265 ? -16.866 -3.817 -6.376 1.00 83.31 265 GLY A N 1
ATOM 2048 C CA . GLY A 1 265 ? -16.945 -4.043 -7.815 1.00 83.31 265 GLY A CA 1
ATOM 2049 C C . GLY A 1 265 ? -15.645 -4.712 -8.247 1.00 83.31 265 GLY A C 1
ATOM 2050 O O . GLY A 1 265 ? -14.583 -4.088 -8.182 1.00 83.31 265 GLY A O 1
ATOM 2051 N N . THR A 1 266 ? -15.717 -5.993 -8.593 1.00 73.00 266 THR A N 1
ATOM 2052 C CA . THR A 1 266 ? -14.565 -6.843 -8.926 1.00 73.00 266 THR A CA 1
ATOM 2053 C C . THR A 1 266 ? -14.920 -7.797 -10.065 1.00 73.00 266 THR A C 1
ATOM 2055 O O . THR A 1 266 ? -16.077 -7.868 -10.478 1.00 73.00 266 THR A O 1
ATOM 2058 N N . ASP A 1 267 ? -13.927 -8.523 -10.575 1.00 68.25 267 ASP A N 1
ATOM 2059 C CA . ASP A 1 267 ? -14.152 -9.579 -11.558 1.00 68.25 267 ASP A CA 1
ATOM 2060 C C . ASP A 1 267 ? -14.832 -10.790 -10.899 1.00 68.25 267 ASP A C 1
ATOM 2062 O O . ASP A 1 267 ? -14.267 -11.458 -10.029 1.00 68.25 267 ASP A O 1
ATOM 2066 N N . MET A 1 268 ? -16.062 -11.065 -11.326 1.00 59.66 268 MET A N 1
ATOM 2067 C CA . MET A 1 268 ? -16.883 -12.177 -10.846 1.00 59.66 268 MET A CA 1
ATOM 2068 C C . MET A 1 268 ? -16.970 -13.314 -11.878 1.00 59.66 268 MET A C 1
ATOM 2070 O O . MET A 1 268 ? -17.652 -14.313 -11.635 1.00 59.66 268 MET A O 1
ATOM 2074 N N . GLY A 1 269 ? -16.292 -13.193 -13.027 1.00 60.75 269 GLY A N 1
ATOM 2075 C CA . GLY A 1 269 ? -16.304 -14.170 -14.111 1.00 60.75 269 GLY A CA 1
ATOM 2076 C C . GLY A 1 269 ? -16.939 -13.665 -15.413 1.00 60.75 269 GLY A C 1
ATOM 2077 O O . GLY A 1 269 ? -16.867 -12.492 -15.775 1.00 60.75 269 GLY A O 1
ATOM 2078 N N . ASN A 1 270 ? -17.508 -14.590 -16.192 1.00 47.78 270 ASN A N 1
ATOM 2079 C CA . ASN A 1 270 ? -17.852 -14.329 -17.593 1.00 47.78 270 ASN A CA 1
ATOM 2080 C C . ASN A 1 270 ? -18.897 -13.206 -17.736 1.00 47.78 270 ASN A C 1
ATOM 2082 O O . ASN A 1 270 ? -20.028 -13.345 -17.275 1.00 47.78 270 ASN A O 1
ATOM 2086 N N . GLY A 1 271 ? -18.522 -12.123 -18.424 1.00 55.94 271 GLY A N 1
ATOM 2087 C CA . GLY A 1 271 ? -19.397 -10.981 -18.710 1.00 55.94 271 GLY A CA 1
ATOM 2088 C C . GLY A 1 271 ? -19.394 -9.862 -17.663 1.00 55.94 271 GLY A C 1
ATOM 2089 O O . GLY A 1 271 ? -20.145 -8.908 -17.834 1.00 55.94 271 GLY A O 1
ATOM 2090 N N . THR A 1 272 ? -18.570 -9.937 -16.607 1.00 51.75 272 THR A N 1
ATOM 2091 C CA . THR A 1 272 ? -18.456 -8.846 -15.614 1.00 51.75 272 THR A CA 1
ATOM 2092 C C . THR A 1 272 ? -17.343 -7.846 -15.898 1.00 51.75 272 THR A C 1
ATOM 2094 O O . THR A 1 272 ? -17.238 -6.835 -15.208 1.00 51.75 272 THR A O 1
ATOM 2097 N N . LEU A 1 273 ? -16.530 -8.104 -16.922 1.00 56.75 273 LEU A N 1
ATOM 2098 C CA . LEU A 1 273 ? -15.490 -7.201 -17.398 1.00 56.75 273 LEU A CA 1
ATOM 2099 C C . LEU A 1 273 ? -15.930 -6.517 -18.695 1.00 56.75 273 LEU A C 1
ATOM 2101 O O . LEU A 1 273 ? -16.483 -7.147 -19.592 1.00 56.75 273 LEU A O 1
ATOM 2105 N N . THR A 1 274 ? -15.634 -5.229 -18.794 1.00 56.66 274 THR A N 1
ATOM 2106 C CA . THR A 1 274 ? -15.606 -4.474 -20.048 1.00 56.66 274 THR A CA 1
ATOM 2107 C C . THR A 1 274 ? -14.473 -4.968 -20.951 1.00 56.66 274 THR A C 1
ATOM 2109 O O . THR A 1 274 ? -13.485 -5.531 -20.472 1.00 56.66 274 THR A O 1
ATOM 2112 N N . ASP A 1 275 ? -14.548 -4.646 -22.245 1.00 50.59 275 ASP A N 1
ATOM 2113 C CA . ASP A 1 275 ? -13.484 -4.921 -23.226 1.00 50.59 275 ASP A CA 1
ATOM 2114 C C . ASP A 1 275 ? -12.121 -4.311 -22.834 1.00 50.59 275 ASP A C 1
ATOM 2116 O O . ASP A 1 275 ? -11.074 -4.752 -23.299 1.00 50.59 275 ASP A O 1
ATOM 2120 N N . SER A 1 276 ? -12.115 -3.314 -21.940 1.00 51.84 276 SER A N 1
ATOM 2121 C CA . SER A 1 276 ? -10.900 -2.691 -21.388 1.00 51.84 276 SER A CA 1
ATOM 2122 C C . SER A 1 276 ? -10.302 -3.448 -20.189 1.00 51.84 276 SER A C 1
ATOM 2124 O O . SER A 1 276 ? -9.331 -2.989 -19.582 1.00 51.84 276 SER A O 1
ATOM 2126 N N . GLY A 1 277 ? -10.872 -4.596 -19.808 1.00 54.50 277 GLY A N 1
ATOM 2127 C CA . GLY A 1 277 ? -10.407 -5.412 -18.684 1.00 54.50 277 GLY A CA 1
ATOM 2128 C C . GLY A 1 277 ? -10.682 -4.800 -17.306 1.00 54.50 277 GLY A C 1
ATOM 2129 O O . GLY A 1 277 ? -10.051 -5.195 -16.327 1.00 54.50 277 GLY A O 1
ATOM 2130 N N . THR A 1 278 ? -11.588 -3.823 -17.218 1.00 46.22 278 THR A N 1
ATOM 2131 C CA . THR A 1 278 ? -12.138 -3.274 -15.963 1.00 46.22 278 THR A CA 1
ATOM 2132 C C . THR A 1 278 ? -13.565 -3.774 -15.759 1.00 46.22 278 THR A C 1
ATOM 2134 O O . THR A 1 278 ? -14.223 -4.074 -16.750 1.00 46.22 278 THR A O 1
ATOM 2137 N N . TYR A 1 279 ? -14.071 -3.853 -14.524 1.00 46.84 279 TYR A N 1
ATOM 2138 C CA . TYR A 1 279 ? -15.475 -4.230 -14.282 1.00 46.84 279 TYR A CA 1
ATOM 2139 C C . TYR A 1 279 ? -16.448 -3.249 -14.963 1.00 46.84 279 TYR A C 1
ATOM 2141 O O . TYR A 1 279 ? -16.123 -2.067 -15.117 1.00 46.84 279 TYR A O 1
ATOM 2149 N N . ALA A 1 280 ? -17.591 -3.769 -15.416 1.00 38.38 280 ALA A N 1
ATOM 2150 C CA . ALA A 1 280 ? -18.668 -3.017 -16.071 1.00 38.38 280 ALA A CA 1
ATOM 2151 C C . ALA A 1 280 ? -19.683 -2.436 -15.074 1.00 38.38 280 ALA A C 1
ATOM 2153 O O . ALA A 1 280 ? -19.929 -3.073 -14.022 1.00 38.38 280 ALA A O 1
#

Foldseek 3Di:
DDDPDPPPPDQDKDKDFFLDDDLFDFPPPDDDDPDDDDDDDDDDDDDDDDDDDDDDDDDDPDPDPPPPPDDDPVRVVVVVVVVVVVCVVCVVCVPVVDPVVVVVVVVVVVVVCVVVPDCPPPPVVVVVLCVLQPPPDDFDWDDQPQKTWGWDDHPVQNLTFIWIFGPVQVVVVRTPTDTLDRVVVVCVVVVFQKHWPDKAAQPPVDPQRSQWIWTWIDGPPDLWTWTFIAGSVVSGTDDSVNRTDIDHTFNKDWHDPHPGIIIMQTDSDDPQADPVRGGD

pLDDT: mean 75.75, std 24.88, range [23.03, 97.31]